Protein AF-A0A0A0BA94-F1 (afdb_monomer)

pLDDT: mean 81.43, std 21.46, range [27.72, 98.19]

Nearest PDB structures (foldseek):
  7n53-assembly1_A  TM=5.610E-01  e=3.395E-04  Salmonella enterica subsp. enterica serovar Typhimurium
  3vvx-assembly1_A  TM=5.794E-01  e=1.746E-03  Salmonella enterica subsp. enterica serovar Typhimurium str. 14028S
  7n4z-assembly2_B  TM=5.888E-01  e=1.746E-03  Salmonella enterica subsp. enterica serovar Typhimurium
  7n54-assembly1_A  TM=5.825E-01  e=9.234E-04  Salmonella enterica subsp. enterica serovar Typhimurium
  3e7q-assembly1_A  TM=5.777E-01  e=9.831E-03  Pseudomonas aeruginosa

InterPro domains:
  IPR001647 DNA-binding HTH domain, TetR-type [PF00440] (57-101)
  IPR001647 DNA-binding HTH domain, TetR-type [PS50977] (49-109)
  IPR009057 Homedomain-like superfamily [SSF46689] (43-116)
  IPR025996 HTH-type transcriptional regulator MT1864/Rv1816-like, C-terminal domain [PF13305] (129-258)
  IPR036271 Tetracyclin repressor-like, C-terminal domain superfamily [SSF48498] (127-261)

Sequence (275 aa):
MARCDGRRTGGDDPARPTPTRQPSGTGGDEEERMTTTDTVVPRRDRLRAATEAEIRATARRLLVAEQGQPPTLRGIAREMGMTAPGLYRYYASLDDLLLALCDDLFGEVHGVVTASLDAHGDDLGARMLAAVRTFRRWALDHPAEFGLMFRSGDGLWADPDDGCEQSRRFAGLFLELFVGLWEARPFPLPDLHGGVAASCGQLAAFARGAGVDLPEPALWVFANSWVRLYGVVCMEALGHLRFMFTDVGPYFEAELEQVARSIGVAYAPPAAAQG

Secondary structure (DSSP, 8-state):
------------------------------------------HHHHHHHHHHHHHHHHHHHHHHHTTTPPPPHHHHHHHTT--HHHHTTT-SSHHHHHHHHHHHHHHHHHHHHHHHHGGGTT-HHHHHHHHHHHHHHHHHH-HHHHHHHHH-TTSSSS-TTSS-HHHHHHHHHHHHHHHHHHHHSPPPPP---THHHHHHHHHHHHHHHTT----HHHHHHHHHHHHHHHHHHHHHHTTTTTTT-S--HHHHHHHHHHHHHHTT----PPPP---

Structure (mmCIF, N/CA/C/O backbone):
data_AF-A0A0A0BA94-F1
#
_entry.id   AF-A0A0A0BA94-F1
#
loop_
_atom_site.group_PDB
_atom_site.id
_atom_site.type_symbol
_atom_site.label_atom_id
_atom_site.label_alt_id
_atom_site.label_comp_id
_atom_site.label_asym_id
_atom_site.label_entity_id
_atom_site.label_seq_id
_atom_site.pdbx_PDB_ins_code
_atom_site.Cartn_x
_atom_site.Cartn_y
_atom_site.Cartn_z
_atom_site.occupancy
_atom_site.B_iso_or_equiv
_atom_site.auth_seq_id
_atom_site.auth_comp_id
_atom_site.auth_asym_id
_atom_site.auth_atom_id
_atom_site.pdbx_PDB_model_num
ATOM 1 N N . MET A 1 1 ? 57.205 8.040 11.007 1.00 35.56 1 MET A N 1
ATOM 2 C CA . MET A 1 1 ? 58.548 8.660 10.977 1.00 35.56 1 MET A CA 1
ATOM 3 C C . MET A 1 1 ? 59.387 8.009 12.074 1.00 35.56 1 MET A C 1
ATOM 5 O O . MET A 1 1 ? 59.046 8.203 13.226 1.00 35.56 1 MET A O 1
ATOM 9 N N . ALA A 1 2 ? 60.381 7.201 11.666 1.00 36.72 2 ALA A N 1
ATOM 10 C CA . ALA A 1 2 ? 61.567 6.668 12.376 1.00 36.72 2 ALA A CA 1
ATOM 11 C C . ALA A 1 2 ? 61.404 6.123 13.823 1.00 36.72 2 ALA A C 1
ATOM 13 O O . ALA A 1 2 ? 60.968 6.835 14.714 1.00 36.72 2 ALA A O 1
ATOM 14 N N . ARG A 1 3 ? 61.845 4.900 14.158 1.00 32.31 3 ARG A N 1
ATOM 15 C CA . ARG A 1 3 ? 63.217 4.379 13.973 1.00 32.31 3 ARG A CA 1
ATOM 16 C C . ARG A 1 3 ? 63.278 2.837 13.840 1.00 32.31 3 ARG A C 1
ATOM 18 O O . ARG A 1 3 ? 62.720 2.130 14.671 1.00 32.31 3 ARG A O 1
ATOM 25 N N . CYS A 1 4 ? 64.019 2.367 12.828 1.00 27.72 4 CYS A N 1
ATOM 26 C CA . CYS A 1 4 ? 64.786 1.099 12.793 1.00 27.72 4 CYS A CA 1
ATOM 27 C C . CYS A 1 4 ? 65.957 1.185 13.807 1.00 27.72 4 CYS A C 1
ATOM 29 O O . CYS A 1 4 ? 66.238 2.281 14.282 1.00 27.72 4 CYS A O 1
ATOM 31 N N . ASP A 1 5 ? 66.739 0.182 14.210 1.00 36.88 5 ASP A N 1
ATOM 32 C CA . ASP A 1 5 ? 67.336 -1.042 13.634 1.00 36.88 5 ASP A CA 1
ATOM 33 C C . ASP A 1 5 ? 68.082 -1.687 14.857 1.00 36.88 5 ASP A C 1
ATOM 35 O O . ASP A 1 5 ? 68.411 -0.958 15.791 1.00 36.88 5 ASP A O 1
ATOM 39 N N . GLY A 1 6 ? 68.427 -2.966 15.019 1.00 33.12 6 GLY A N 1
ATOM 40 C CA . GLY A 1 6 ? 68.434 -4.117 14.135 1.00 33.12 6 GLY A CA 1
ATOM 41 C C . GLY A 1 6 ? 69.221 -5.309 14.726 1.00 33.12 6 GLY A C 1
ATOM 42 O O . GLY A 1 6 ? 69.896 -5.183 15.744 1.00 33.12 6 GLY A O 1
ATOM 43 N N . ARG A 1 7 ? 69.169 -6.414 13.956 1.00 35.69 7 ARG A N 1
ATOM 44 C CA . ARG A 1 7 ? 70.170 -7.498 13.725 1.00 35.69 7 ARG A CA 1
ATOM 45 C C . ARG A 1 7 ? 70.382 -8.559 14.825 1.00 35.69 7 ARG A C 1
ATOM 47 O O . ARG A 1 7 ? 70.786 -8.235 15.927 1.00 35.69 7 ARG A O 1
ATOM 54 N N . ARG A 1 8 ? 69.964 -9.823 14.581 1.00 35.66 8 ARG A N 1
ATOM 55 C CA . ARG A 1 8 ? 70.593 -10.963 13.819 1.00 35.66 8 ARG A CA 1
ATOM 56 C C . ARG A 1 8 ? 71.757 -11.597 14.598 1.00 35.66 8 ARG A C 1
ATOM 58 O O . ARG A 1 8 ? 72.607 -10.856 15.060 1.00 35.66 8 ARG A O 1
ATOM 65 N N . THR A 1 9 ? 71.812 -12.918 14.811 1.00 34.28 9 THR A N 1
ATOM 66 C CA . THR A 1 9 ? 72.204 -14.011 13.868 1.00 34.28 9 THR A CA 1
ATOM 67 C C . THR A 1 9 ? 71.635 -15.377 14.333 1.00 34.28 9 THR A C 1
ATOM 69 O O . THR A 1 9 ? 71.535 -15.567 15.537 1.00 34.28 9 THR A O 1
ATOM 72 N N . GLY A 1 10 ? 71.116 -16.284 13.481 1.00 31.17 10 GLY A N 1
ATOM 73 C CA . GLY A 1 10 ? 71.835 -17.324 12.689 1.00 31.17 10 GLY A CA 1
ATOM 74 C C . GLY A 1 10 ? 72.072 -18.604 13.531 1.00 31.17 10 GLY A C 1
ATOM 75 O O . GLY A 1 10 ? 72.511 -18.454 14.659 1.00 31.17 10 GLY A O 1
ATOM 76 N N . GLY A 1 11 ? 71.824 -19.863 13.150 1.00 29.19 11 GLY A N 1
ATOM 77 C CA . GLY A 1 11 ? 71.379 -20.566 11.940 1.00 29.19 11 GLY A CA 1
ATOM 78 C C . GLY A 1 11 ? 71.360 -22.096 12.225 1.00 29.19 11 GLY A C 1
ATOM 79 O O . GLY A 1 11 ? 71.713 -22.501 13.331 1.00 29.19 11 GLY A O 1
ATOM 80 N N . ASP A 1 12 ? 70.993 -22.881 11.203 1.00 32.72 12 ASP A N 1
ATOM 81 C CA . ASP A 1 12 ? 71.165 -24.341 10.982 1.00 32.72 12 ASP A CA 1
ATOM 82 C C . ASP A 1 12 ? 70.041 -25.367 11.326 1.00 32.72 12 ASP A C 1
ATOM 84 O O . ASP A 1 12 ? 69.585 -25.523 12.455 1.00 32.72 12 ASP A O 1
ATOM 88 N N . ASP A 1 13 ? 69.651 -26.083 10.258 1.00 34.97 13 ASP A N 1
ATOM 89 C CA . ASP A 1 13 ? 68.712 -27.213 10.015 1.00 34.97 13 ASP A CA 1
ATOM 90 C C . ASP A 1 13 ? 69.565 -28.509 9.772 1.00 34.97 13 ASP A C 1
ATOM 92 O O . ASP A 1 13 ? 70.792 -28.357 9.754 1.00 34.97 13 ASP A O 1
ATOM 96 N N . PRO A 1 14 ? 69.108 -29.747 9.417 1.00 50.03 14 PRO A N 1
ATOM 97 C CA . PRO A 1 14 ? 67.861 -30.541 9.582 1.00 50.03 14 PRO A CA 1
ATOM 98 C C . PRO A 1 14 ? 68.097 -31.992 10.146 1.00 50.03 14 PRO A C 1
ATOM 100 O O . PRO A 1 14 ? 69.238 -32.427 10.274 1.00 50.03 14 PRO A O 1
ATOM 103 N N . ALA A 1 15 ? 67.023 -32.788 10.391 1.00 33.81 15 ALA A N 1
ATOM 104 C CA . ALA A 1 15 ? 66.824 -34.222 9.986 1.00 33.81 15 ALA A CA 1
ATOM 105 C C . ALA A 1 15 ? 65.964 -35.139 10.930 1.00 33.81 15 ALA A C 1
ATOM 107 O O . ALA A 1 15 ? 66.140 -35.172 12.141 1.00 33.81 15 ALA A O 1
ATOM 108 N N . ARG A 1 16 ? 65.060 -35.913 10.281 1.00 31.09 16 ARG A N 1
ATOM 109 C CA . ARG A 1 16 ? 64.074 -37.006 10.629 1.00 31.09 16 ARG A CA 1
ATOM 110 C C . ARG A 1 16 ? 64.559 -38.216 11.500 1.00 31.09 16 ARG A C 1
ATOM 112 O O . ARG A 1 16 ? 65.760 -38.256 11.731 1.00 31.09 16 ARG A O 1
ATOM 119 N N . PRO A 1 17 ? 63.769 -39.311 11.804 1.00 41.06 17 PRO A N 1
ATOM 120 C CA . PRO A 1 17 ? 62.311 -39.651 11.694 1.00 41.06 17 PRO A CA 1
ATOM 121 C C . PRO A 1 17 ? 61.648 -40.368 12.940 1.00 41.06 17 PRO A C 1
ATOM 123 O O . PRO A 1 17 ? 62.278 -40.596 13.964 1.00 41.06 17 PRO A O 1
ATOM 126 N N . THR A 1 18 ? 60.358 -40.737 12.788 1.00 36.41 18 THR A N 1
ATOM 127 C CA . THR A 1 18 ? 59.311 -41.416 13.626 1.00 36.41 18 THR A CA 1
ATOM 128 C C . THR A 1 18 ? 59.644 -42.797 14.269 1.00 36.41 18 THR A C 1
ATOM 130 O O . THR A 1 18 ? 60.554 -43.462 13.777 1.00 36.41 18 THR A O 1
ATOM 133 N N . PRO A 1 19 ? 58.881 -43.310 15.286 1.00 38.97 19 PRO A N 1
ATOM 134 C CA . PRO A 1 19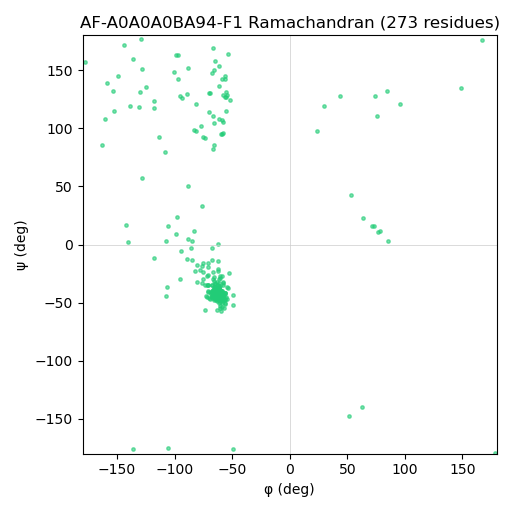 ? 57.679 -44.132 14.992 1.00 38.97 19 PRO A CA 1
ATOM 135 C C . PRO A 1 19 ? 56.483 -44.095 15.995 1.00 38.97 19 PRO A C 1
ATOM 137 O O . PRO A 1 19 ? 56.626 -44.037 17.210 1.00 38.97 19 PRO A O 1
ATOM 140 N N . THR A 1 20 ? 55.288 -44.200 15.402 1.00 36.03 20 THR A N 1
ATOM 141 C CA . THR A 1 20 ? 54.069 -44.966 15.757 1.00 36.03 20 THR A CA 1
ATOM 142 C C . THR A 1 20 ? 53.711 -45.287 17.222 1.00 36.03 20 THR A C 1
ATOM 144 O O . THR A 1 20 ? 54.316 -46.156 17.847 1.00 36.03 20 THR A O 1
ATOM 147 N N . ARG A 1 21 ? 52.544 -44.792 17.671 1.00 32.00 21 ARG A N 1
ATOM 148 C CA . ARG A 1 21 ? 51.619 -45.557 18.533 1.00 32.00 21 ARG A CA 1
ATOM 149 C C . ARG A 1 21 ? 50.168 -45.084 18.353 1.00 32.00 21 ARG A C 1
ATOM 151 O O . ARG A 1 21 ? 49.840 -43.949 18.673 1.00 32.00 21 ARG A O 1
ATOM 158 N N . GLN A 1 22 ? 49.315 -45.965 17.829 1.00 41.81 22 GLN A N 1
ATOM 159 C CA . GLN A 1 22 ? 47.854 -45.840 17.905 1.00 41.81 22 GLN A CA 1
ATOM 160 C C . GLN A 1 22 ? 47.389 -45.953 19.364 1.00 41.81 22 GLN A C 1
ATOM 162 O O . GLN A 1 22 ? 47.959 -46.748 20.117 1.00 41.81 22 GLN A O 1
ATOM 167 N N . PRO A 1 23 ? 46.273 -45.298 19.714 1.00 40.03 23 PRO A N 1
ATOM 168 C CA . PRO A 1 23 ? 45.312 -45.896 20.619 1.00 40.03 23 PRO A CA 1
ATOM 169 C C . PRO A 1 23 ? 43.963 -46.069 19.917 1.00 40.03 23 PRO A C 1
ATOM 171 O O . PRO A 1 23 ? 43.302 -45.121 19.504 1.00 40.03 23 PRO A O 1
ATOM 174 N N . SER A 1 24 ? 43.572 -47.331 19.809 1.00 36.66 24 SER A N 1
ATOM 175 C CA . SER A 1 24 ? 42.193 -47.792 19.743 1.00 36.66 24 SER A CA 1
ATOM 176 C C . SER A 1 24 ? 41.402 -47.279 20.952 1.00 36.66 24 SER A C 1
ATOM 178 O O . SER A 1 24 ? 41.812 -47.509 22.090 1.00 36.66 24 SER A O 1
ATOM 180 N N . GLY A 1 25 ? 40.267 -46.632 20.700 1.00 35.09 25 GLY A N 1
ATOM 181 C CA . GLY A 1 25 ? 39.333 -46.168 21.722 1.00 35.09 25 GLY A CA 1
ATOM 182 C C . GLY A 1 25 ? 37.976 -45.864 21.100 1.00 35.09 25 GLY A C 1
ATOM 183 O O . GLY A 1 25 ? 37.736 -44.753 20.656 1.00 35.09 25 GLY A O 1
ATOM 184 N N . THR A 1 26 ? 37.164 -46.913 20.996 1.00 36.66 26 THR A N 1
ATOM 185 C CA . THR A 1 26 ? 35.697 -46.954 21.087 1.00 36.66 26 THR A CA 1
ATOM 186 C C . THR A 1 26 ? 34.948 -45.650 20.776 1.00 36.66 26 THR A C 1
ATOM 188 O O . THR A 1 26 ? 34.766 -44.806 21.649 1.00 36.66 26 THR A O 1
ATOM 191 N N . GLY A 1 27 ? 34.450 -45.534 19.541 1.00 31.19 27 GLY A N 1
ATOM 192 C CA . GLY A 1 27 ? 33.358 -44.621 19.214 1.00 31.19 27 GLY A CA 1
ATOM 193 C C . GLY A 1 27 ? 32.093 -45.095 19.923 1.00 31.19 27 GLY A C 1
ATOM 194 O O . GLY A 1 27 ? 31.594 -46.179 19.631 1.00 31.19 27 GLY A O 1
ATOM 195 N N . GLY A 1 28 ? 31.659 -44.320 20.911 1.00 34.91 28 GLY A N 1
ATOM 196 C CA . GLY A 1 28 ? 30.312 -44.369 21.453 1.00 34.91 28 GLY A CA 1
ATOM 197 C C . GLY A 1 28 ? 29.480 -43.330 20.719 1.00 34.91 28 GLY A C 1
ATOM 198 O O . GLY A 1 28 ? 29.880 -42.172 20.624 1.00 34.91 28 GLY A O 1
ATOM 199 N N . ASP A 1 29 ? 28.370 -43.792 20.165 1.00 38.44 29 ASP A N 1
ATOM 200 C CA . ASP A 1 29 ? 27.353 -43.005 19.493 1.00 38.44 29 ASP A CA 1
ATOM 201 C C . ASP A 1 29 ? 26.771 -41.944 20.442 1.00 38.44 29 ASP A C 1
ATOM 203 O O . ASP A 1 29 ? 26.000 -42.260 21.347 1.00 38.44 29 ASP A O 1
ATOM 207 N N . GLU A 1 30 ? 27.116 -40.675 20.228 1.00 35.19 30 GLU A N 1
ATOM 208 C CA . GLU A 1 30 ? 26.323 -39.539 20.708 1.00 35.19 30 GLU A CA 1
ATOM 209 C C . GLU A 1 30 ? 25.664 -38.888 19.495 1.00 35.19 30 GLU A C 1
ATOM 211 O O . GLU A 1 30 ? 26.114 -37.904 18.912 1.00 35.19 30 GLU A O 1
ATOM 216 N N . GLU A 1 31 ? 24.586 -39.548 19.086 1.00 35.91 31 GLU A N 1
ATOM 217 C CA . GLU A 1 31 ? 23.568 -39.066 18.171 1.00 35.91 31 GLU A CA 1
ATOM 218 C C . GLU A 1 31 ? 22.933 -37.807 18.788 1.00 35.91 31 GLU A C 1
ATOM 220 O O . GLU A 1 31 ? 22.052 -37.866 19.651 1.00 35.91 31 GLU A O 1
ATOM 225 N N . GLU A 1 32 ? 23.447 -36.644 18.387 1.00 36.59 32 GLU A N 1
ATOM 226 C CA . GLU A 1 32 ? 22.963 -35.322 18.771 1.00 36.59 32 GLU A CA 1
ATOM 227 C C . GLU A 1 32 ? 21.558 -35.113 18.185 1.00 36.59 32 GLU A C 1
ATOM 229 O O . GLU A 1 32 ? 21.340 -34.607 17.083 1.00 36.59 32 GLU A O 1
ATOM 234 N N . ARG A 1 33 ? 20.572 -35.591 18.943 1.00 35.97 33 ARG A N 1
ATOM 235 C CA . ARG A 1 33 ? 19.141 -35.452 18.699 1.00 35.97 33 ARG A CA 1
ATOM 236 C C . ARG A 1 33 ? 18.742 -33.980 18.839 1.00 35.97 33 ARG A C 1
ATOM 238 O O . ARG A 1 33 ? 18.229 -33.552 19.874 1.00 35.97 33 ARG A O 1
ATOM 245 N N . MET A 1 34 ? 18.952 -33.216 17.768 1.00 35.84 34 MET A N 1
ATOM 246 C CA . MET A 1 34 ? 18.375 -31.890 17.553 1.00 35.84 34 MET A CA 1
ATOM 247 C C . MET A 1 34 ? 16.849 -32.019 17.587 1.00 35.84 34 MET A C 1
ATOM 249 O O . MET A 1 34 ? 16.196 -32.399 16.616 1.00 35.84 34 MET A O 1
ATOM 253 N N . THR A 1 35 ? 16.277 -31.776 18.760 1.00 36.06 35 THR A N 1
ATOM 254 C CA . THR A 1 35 ? 14.839 -31.859 18.978 1.00 36.06 35 THR A CA 1
ATOM 255 C C . THR A 1 35 ? 14.241 -30.531 18.533 1.00 36.06 35 THR A C 1
ATOM 257 O O . THR A 1 35 ? 14.283 -29.548 19.271 1.00 36.06 35 THR A O 1
ATOM 260 N N . THR A 1 36 ? 13.709 -30.490 17.310 1.00 41.94 36 THR A N 1
ATOM 261 C CA . THR A 1 36 ? 12.844 -29.408 16.827 1.00 41.94 36 THR A CA 1
ATOM 262 C C . THR A 1 36 ? 11.646 -29.306 17.767 1.00 41.94 36 THR A C 1
ATOM 264 O O . THR A 1 36 ? 10.694 -30.078 17.675 1.00 41.94 36 THR A O 1
ATOM 267 N N . THR A 1 37 ? 11.723 -28.398 18.738 1.00 45.12 37 THR A N 1
ATOM 268 C CA . THR A 1 37 ? 10.595 -28.099 19.617 1.00 45.12 37 THR A CA 1
ATOM 269 C C . THR A 1 37 ? 9.690 -27.142 18.862 1.00 45.12 37 THR A C 1
ATOM 271 O O . THR A 1 37 ? 9.956 -25.946 18.800 1.00 45.12 37 THR A O 1
ATOM 274 N N . ASP A 1 38 ? 8.646 -27.698 18.256 1.00 51.41 38 ASP A N 1
ATOM 275 C CA . ASP A 1 38 ? 7.499 -26.959 17.740 1.00 51.41 38 ASP A CA 1
ATOM 276 C C . ASP A 1 38 ? 6.878 -26.175 18.912 1.00 51.41 38 ASP A C 1
ATOM 278 O O . ASP A 1 38 ? 6.332 -26.749 19.861 1.00 51.41 38 ASP A O 1
ATOM 282 N N . THR A 1 39 ? 7.088 -24.859 18.949 1.00 55.59 39 THR A N 1
ATOM 283 C CA . THR A 1 39 ? 6.706 -24.011 20.081 1.00 55.59 39 THR A CA 1
ATOM 284 C C . THR A 1 39 ? 5.198 -23.777 20.075 1.00 55.59 39 THR A C 1
ATOM 286 O O . THR A 1 39 ? 4.675 -22.837 19.481 1.00 55.59 39 THR A O 1
ATOM 289 N N . VAL A 1 40 ? 4.467 -24.636 20.788 1.00 74.06 40 VAL A N 1
ATOM 290 C CA . VAL A 1 40 ? 3.022 -24.481 20.999 1.00 74.06 40 VAL A CA 1
ATOM 291 C C . VAL A 1 40 ? 2.742 -23.171 21.743 1.00 74.06 40 VAL A C 1
ATOM 293 O O . VAL A 1 40 ? 2.975 -23.064 22.948 1.00 74.06 40 VAL A O 1
ATOM 296 N N . VAL A 1 41 ? 2.180 -22.182 21.040 1.00 75.44 41 VAL A N 1
ATOM 297 C CA . VAL A 1 41 ? 1.776 -20.896 21.631 1.00 75.44 41 VAL A CA 1
ATOM 298 C C . VAL A 1 41 ? 0.795 -21.140 22.792 1.00 75.44 41 VAL A C 1
ATOM 300 O O . VAL A 1 41 ? -0.232 -21.819 22.601 1.00 75.44 41 VAL A O 1
ATOM 303 N N . PRO A 1 42 ? 1.046 -20.595 23.997 1.00 89.12 42 PRO A N 1
ATOM 304 C CA . PRO A 1 42 ? 0.174 -20.785 25.150 1.00 89.12 42 PRO A CA 1
ATOM 305 C C . PRO A 1 42 ? -1.273 -20.347 24.876 1.00 89.12 42 PRO A C 1
ATOM 307 O O . PRO A 1 42 ? -1.5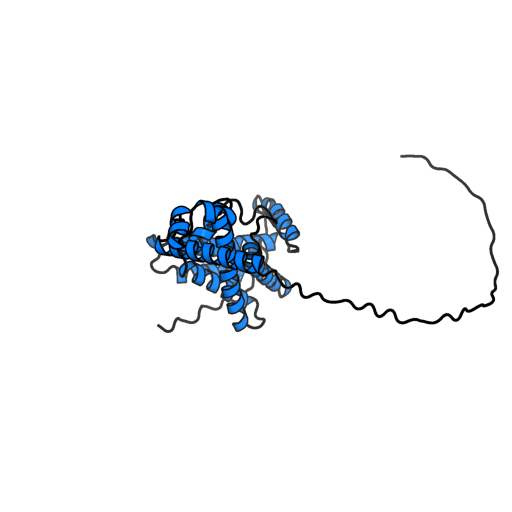36 -19.367 24.179 1.00 89.12 42 PRO A O 1
ATOM 310 N N . ARG A 1 43 ? -2.253 -21.052 25.461 1.00 87.38 43 ARG A N 1
ATOM 311 C CA . ARG A 1 43 ? -3.694 -20.749 25.299 1.00 87.38 43 ARG A CA 1
ATOM 312 C C . ARG A 1 43 ? -4.037 -19.294 25.644 1.00 87.38 43 ARG A C 1
ATOM 314 O O . ARG A 1 43 ? -4.890 -18.698 24.995 1.00 87.38 43 ARG A O 1
ATOM 321 N N . ARG A 1 44 ? -3.390 -18.740 26.674 1.00 87.38 44 ARG A N 1
ATOM 322 C CA . ARG A 1 44 ? -3.587 -17.354 27.117 1.00 87.38 44 ARG A CA 1
ATOM 323 C C . ARG A 1 44 ? -3.186 -16.357 26.032 1.00 87.38 44 ARG A C 1
ATOM 325 O O . ARG A 1 44 ? -3.925 -15.412 25.782 1.00 87.38 44 ARG A O 1
ATOM 332 N N . ASP A 1 45 ? -2.053 -16.594 25.386 1.00 88.38 45 ASP A N 1
ATOM 333 C CA . ASP A 1 45 ? -1.511 -15.681 24.384 1.00 88.38 45 ASP A CA 1
ATOM 334 C C . ASP A 1 45 ? -2.341 -15.762 23.092 1.00 88.38 45 ASP A C 1
ATOM 336 O O . ASP A 1 45 ? -2.657 -14.735 22.500 1.00 88.38 45 ASP A O 1
ATOM 340 N N . ARG A 1 46 ? -2.856 -16.954 22.746 1.00 89.00 46 ARG A N 1
ATOM 341 C CA . ARG A 1 46 ? -3.867 -17.121 21.683 1.00 89.00 46 ARG A CA 1
ATOM 342 C C . ARG A 1 46 ? -5.162 -16.351 21.952 1.00 89.00 46 ARG A C 1
ATOM 344 O O . ARG A 1 46 ? -5.683 -15.708 21.049 1.00 89.00 46 ARG A O 1
ATOM 351 N N . LEU A 1 47 ? -5.688 -16.409 23.179 1.00 92.50 47 LEU A N 1
ATOM 352 C CA . LEU A 1 47 ? -6.899 -15.664 23.551 1.00 92.50 47 LEU A CA 1
ATOM 353 C C . LEU A 1 47 ? -6.667 -14.149 23.490 1.00 92.50 47 LEU A C 1
ATOM 355 O O . LEU A 1 47 ? -7.536 -13.409 23.028 1.00 92.50 47 LEU A O 1
ATOM 359 N N . ARG A 1 48 ? -5.489 -13.697 23.934 1.00 93.19 48 ARG A N 1
ATOM 360 C CA . ARG A 1 48 ? -5.081 -12.296 23.835 1.00 93.19 48 ARG A CA 1
ATOM 361 C C . ARG A 1 48 ? -5.027 -11.837 22.376 1.00 93.19 48 ARG A C 1
ATOM 363 O O . ARG A 1 48 ? -5.713 -10.878 22.047 1.00 93.19 48 ARG A O 1
ATOM 370 N N . ALA A 1 49 ? -4.310 -12.558 21.513 1.00 92.25 49 ALA A N 1
ATOM 371 C CA . ALA A 1 49 ? -4.202 -12.240 20.089 1.00 92.25 49 ALA A CA 1
ATOM 372 C C . ALA A 1 49 ? -5.571 -12.230 19.384 1.00 92.25 49 ALA A C 1
ATOM 374 O O . ALA A 1 49 ? -5.853 -11.335 18.594 1.00 92.25 49 ALA A O 1
ATOM 375 N N . ALA A 1 50 ? -6.457 -13.178 19.718 1.00 94.50 50 ALA A N 1
ATOM 376 C CA . ALA A 1 50 ? -7.824 -13.198 19.197 1.00 94.50 50 ALA A CA 1
ATOM 377 C C . ALA A 1 50 ? -8.622 -11.947 19.605 1.00 94.50 50 ALA A C 1
ATOM 379 O O . ALA A 1 50 ? -9.357 -11.395 18.792 1.00 94.50 50 ALA A O 1
ATOM 380 N N . THR A 1 51 ? -8.444 -11.475 20.843 1.00 95.81 51 THR A N 1
ATOM 381 C CA . THR A 1 51 ? -9.119 -10.259 21.322 1.00 95.81 51 THR A CA 1
ATOM 382 C C . THR A 1 51 ? -8.539 -9.012 20.653 1.00 95.81 51 THR A C 1
ATOM 384 O O . THR A 1 51 ? -9.288 -8.135 20.246 1.00 95.81 51 THR A O 1
ATOM 387 N N . GLU A 1 52 ? -7.216 -8.930 20.486 1.00 96.12 52 GLU A N 1
ATOM 388 C CA . GLU A 1 52 ? -6.557 -7.833 19.760 1.00 96.12 52 GLU A CA 1
ATOM 389 C C . GLU A 1 52 ? -7.033 -7.753 18.302 1.00 96.12 52 GLU A C 1
ATOM 391 O O . GLU A 1 52 ? -7.350 -6.664 17.823 1.00 96.12 52 GLU A O 1
ATOM 396 N N . ALA A 1 53 ? -7.173 -8.898 17.626 1.00 95.94 53 ALA A N 1
ATOM 397 C CA . ALA A 1 53 ? -7.740 -8.969 16.281 1.00 95.94 53 ALA A CA 1
ATOM 398 C C . ALA A 1 53 ? -9.208 -8.504 16.242 1.00 95.94 53 ALA A C 1
ATOM 400 O O . ALA A 1 53 ? -9.592 -7.751 15.350 1.00 95.94 53 ALA A O 1
ATOM 401 N N . GLU A 1 54 ? -10.029 -8.886 17.225 1.00 97.56 54 GLU A N 1
ATOM 402 C CA . GLU A 1 54 ? -11.426 -8.436 17.324 1.00 97.56 54 GLU A CA 1
ATOM 403 C C . GLU A 1 54 ? -11.538 -6.918 17.566 1.00 97.56 54 GLU A C 1
ATOM 405 O O . GLU A 1 54 ? -12.401 -6.253 16.980 1.00 97.56 54 GLU A O 1
ATOM 410 N N . ILE A 1 55 ? -10.631 -6.348 18.372 1.00 97.56 55 ILE A N 1
ATOM 411 C CA . ILE A 1 55 ? -10.527 -4.897 18.591 1.00 97.56 55 ILE A CA 1
ATOM 412 C C . ILE A 1 55 ? -10.215 -4.187 17.269 1.00 97.56 55 ILE A C 1
ATOM 414 O O . ILE A 1 55 ? -10.919 -3.239 16.910 1.00 97.56 55 ILE A O 1
ATOM 418 N N . ARG A 1 56 ? -9.201 -4.645 16.521 1.00 97.19 56 ARG A N 1
ATOM 419 C CA . ARG A 1 56 ? -8.818 -4.042 15.231 1.00 97.19 56 ARG A CA 1
ATOM 420 C C . ARG A 1 56 ? -9.903 -4.200 14.170 1.00 97.19 56 ARG A C 1
ATOM 422 O O . ARG A 1 56 ? -10.238 -3.224 13.502 1.00 97.19 56 ARG A O 1
ATOM 429 N N . ALA A 1 57 ? -10.537 -5.368 14.082 1.00 97.88 57 ALA A N 1
ATOM 430 C CA . ALA A 1 57 ? -11.674 -5.594 13.191 1.00 97.88 57 ALA A CA 1
ATOM 431 C C . ALA A 1 57 ? -12.844 -4.649 13.513 1.00 97.88 57 ALA A C 1
ATOM 433 O O . ALA A 1 57 ? -13.460 -4.078 12.613 1.00 97.88 57 ALA A O 1
ATOM 434 N N . THR A 1 58 ? -13.130 -4.426 14.798 1.00 98.19 58 THR A N 1
ATOM 435 C CA . THR A 1 58 ? -14.159 -3.471 15.227 1.00 98.19 58 THR A CA 1
ATOM 436 C C . THR A 1 58 ? -13.778 -2.030 14.892 1.00 98.19 58 THR A C 1
ATOM 438 O O . THR A 1 58 ? -14.613 -1.285 14.378 1.00 98.19 58 THR A O 1
ATOM 441 N N . ALA A 1 59 ? -12.522 -1.640 15.119 1.00 97.25 59 ALA A N 1
ATOM 442 C CA . ALA A 1 59 ? -12.014 -0.328 14.734 1.00 97.25 59 ALA A CA 1
ATOM 443 C C . ALA A 1 59 ? -12.144 -0.090 13.218 1.00 97.25 59 ALA A C 1
ATOM 445 O O . ALA A 1 59 ? -12.649 0.960 12.821 1.00 97.25 59 ALA A O 1
ATOM 446 N N . ARG A 1 60 ? -11.794 -1.079 12.382 1.00 97.81 60 ARG A N 1
ATOM 447 C CA . ARG A 1 60 ? -11.976 -1.017 10.922 1.00 97.81 60 ARG A CA 1
ATOM 448 C C . ARG A 1 60 ? -13.444 -0.868 10.528 1.00 97.81 60 ARG A C 1
ATOM 450 O O . ARG A 1 60 ? -13.763 0.005 9.730 1.00 97.81 60 ARG A O 1
ATOM 457 N N . ARG A 1 61 ? -14.356 -1.663 11.107 1.00 98.00 61 ARG A N 1
ATOM 458 C CA . ARG A 1 61 ? -15.801 -1.539 10.818 1.00 98.00 61 ARG A CA 1
ATOM 459 C C . ARG A 1 61 ? -16.319 -0.132 11.106 1.00 98.00 61 ARG A C 1
ATOM 461 O O . ARG A 1 61 ? -17.061 0.414 10.298 1.00 98.00 61 ARG A O 1
ATOM 468 N N . LEU A 1 62 ? -15.927 0.449 12.241 1.00 97.62 62 LEU A N 1
ATOM 469 C CA . LEU A 1 62 ? -16.320 1.809 12.613 1.00 97.62 62 LEU A CA 1
ATOM 470 C C . LEU A 1 62 ? -15.702 2.861 11.682 1.00 97.62 62 LEU A C 1
ATOM 472 O O . LEU A 1 62 ? -16.406 3.778 11.275 1.00 97.62 62 LEU A O 1
ATOM 476 N N . LEU A 1 63 ? -14.430 2.702 11.302 1.00 96.31 63 LEU A N 1
ATOM 477 C CA . LEU A 1 63 ? -13.760 3.566 10.325 1.00 96.31 63 LEU A CA 1
ATOM 478 C C . LEU A 1 63 ? -14.521 3.597 8.989 1.00 96.31 63 LEU A C 1
ATOM 480 O O . LEU A 1 63 ? -14.775 4.671 8.450 1.00 96.31 63 LEU A O 1
ATOM 484 N N . VAL A 1 64 ? -14.911 2.428 8.471 1.00 97.06 64 VAL A N 1
ATOM 485 C CA . VAL A 1 64 ? -15.665 2.307 7.213 1.00 97.06 64 VAL A CA 1
ATOM 486 C C . VAL A 1 64 ? -17.074 2.888 7.354 1.00 97.06 64 VAL A C 1
ATOM 488 O O . VAL A 1 64 ? -17.510 3.655 6.496 1.00 97.06 64 VAL A O 1
ATOM 491 N N . ALA A 1 65 ? -17.777 2.571 8.447 1.00 96.62 65 ALA A N 1
ATOM 492 C CA . ALA A 1 65 ? -19.131 3.067 8.703 1.00 96.62 65 ALA A CA 1
ATOM 493 C C . ALA A 1 65 ? -19.193 4.603 8.782 1.00 96.62 65 ALA A C 1
ATOM 495 O O . ALA A 1 65 ? -20.150 5.206 8.300 1.00 96.62 65 ALA A O 1
ATOM 496 N N . GLU A 1 66 ? -18.152 5.230 9.333 1.00 94.56 66 GLU A N 1
ATOM 497 C CA . GLU A 1 66 ? -18.032 6.683 9.490 1.00 94.56 66 GLU A CA 1
ATOM 498 C C . GLU A 1 66 ? -17.196 7.336 8.370 1.00 94.56 66 GLU A C 1
ATOM 500 O O . GLU A 1 66 ? -16.628 8.414 8.553 1.00 94.56 66 GLU A O 1
ATOM 505 N N . GLN A 1 67 ? -17.104 6.696 7.196 1.00 90.88 67 GLN A N 1
ATOM 506 C CA . GLN A 1 67 ? -16.484 7.252 5.981 1.00 90.88 67 GLN A CA 1
ATOM 507 C C . GLN A 1 67 ? -15.045 7.767 6.198 1.00 90.88 67 GLN A C 1
ATOM 509 O O . GLN A 1 67 ? -14.671 8.846 5.735 1.00 90.88 67 GLN A O 1
ATOM 514 N N . GLY A 1 68 ? -14.231 7.008 6.933 1.00 89.25 68 GLY A N 1
ATOM 515 C CA . GLY A 1 68 ? -12.827 7.330 7.200 1.00 89.25 68 GLY A CA 1
ATOM 516 C C . GLY A 1 68 ? -12.596 8.257 8.398 1.00 89.25 68 GLY A C 1
ATOM 517 O O . GLY A 1 68 ? -11.449 8.616 8.684 1.00 89.25 68 GLY A O 1
ATOM 518 N N . GLN A 1 69 ? -13.643 8.646 9.136 1.00 90.44 69 GLN A N 1
ATOM 519 C CA . GLN A 1 69 ? -13.448 9.304 10.429 1.00 90.44 69 GLN A CA 1
ATOM 520 C C . GLN A 1 69 ? -12.875 8.302 11.446 1.00 90.44 69 GLN A C 1
ATOM 522 O O . GLN A 1 69 ? -13.418 7.204 11.587 1.00 90.44 69 GLN A O 1
ATOM 527 N N . PRO A 1 70 ? -11.791 8.643 12.174 1.00 86.94 70 PRO A N 1
ATOM 528 C CA . PRO A 1 70 ? -11.177 7.711 13.104 1.00 86.94 70 PRO A CA 1
ATOM 529 C C . PRO A 1 70 ? -12.158 7.312 14.201 1.00 86.94 70 PRO A C 1
ATOM 531 O O . PRO A 1 70 ? -12.825 8.180 14.778 1.00 86.94 70 PRO A O 1
ATOM 534 N N . PRO A 1 71 ? -12.218 6.020 14.550 1.00 92.69 71 PRO A N 1
ATOM 535 C CA . PRO A 1 71 ? -13.022 5.581 15.671 1.00 92.69 71 PRO A CA 1
ATOM 536 C C . PRO A 1 71 ? -12.485 6.163 16.982 1.00 92.69 71 PRO A C 1
ATOM 538 O O . PRO A 1 71 ? -11.312 6.502 17.117 1.00 92.69 71 PRO A O 1
ATOM 541 N N . THR A 1 72 ? -13.342 6.223 17.999 1.00 93.25 72 THR A N 1
ATOM 542 C CA . THR A 1 72 ? -12.913 6.549 19.366 1.00 93.25 72 THR A CA 1
ATOM 543 C C . THR A 1 72 ? -12.789 5.274 20.194 1.00 93.25 72 THR A C 1
ATOM 545 O O . THR A 1 72 ? -13.593 4.354 20.034 1.00 93.25 72 THR A O 1
ATOM 548 N N . LEU A 1 73 ? -11.863 5.237 21.161 1.00 92.88 73 LEU A N 1
ATOM 549 C CA . LEU A 1 73 ? -11.750 4.107 22.101 1.00 92.88 73 LEU A CA 1
ATOM 550 C C . LEU A 1 73 ? -13.075 3.810 22.816 1.00 92.88 73 LEU A C 1
ATOM 552 O O . LEU A 1 73 ? -13.424 2.656 23.042 1.00 92.88 73 LEU A O 1
ATOM 556 N N . ARG A 1 74 ? -13.854 4.848 23.147 1.00 92.00 74 ARG 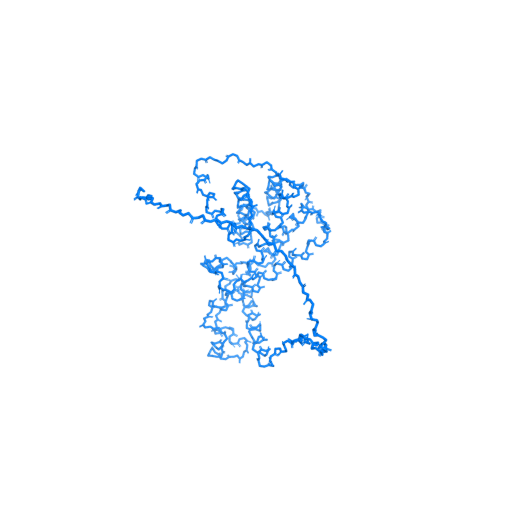A N 1
ATOM 557 C CA . ARG A 1 74 ? -15.186 4.677 23.747 1.00 92.00 74 ARG A CA 1
ATOM 558 C C . ARG A 1 74 ? -16.178 4.041 22.773 1.00 92.00 74 ARG A C 1
ATOM 560 O O . ARG A 1 74 ? -16.957 3.192 23.194 1.00 92.00 74 ARG A O 1
ATOM 567 N N . GLY A 1 75 ? -16.146 4.441 21.501 1.00 94.88 75 GLY A N 1
ATOM 568 C CA . GLY A 1 75 ? -16.967 3.850 20.444 1.00 94.88 75 GLY A CA 1
ATOM 569 C C . GLY A 1 75 ? -16.664 2.366 20.252 1.00 94.88 75 GLY A C 1
ATOM 570 O O . GLY A 1 75 ? -17.589 1.558 20.262 1.00 94.88 75 GLY A O 1
ATOM 571 N N . ILE A 1 76 ? -15.378 2.012 20.196 1.00 96.50 76 ILE A N 1
ATOM 572 C CA . ILE A 1 76 ? -14.910 0.624 20.077 1.00 96.50 76 ILE A CA 1
ATOM 573 C C . ILE A 1 76 ? -15.321 -0.191 21.307 1.00 96.50 76 ILE A C 1
ATOM 575 O O . ILE A 1 76 ? -15.920 -1.252 21.170 1.00 96.50 76 ILE A O 1
ATOM 579 N N . ALA A 1 77 ? -15.077 0.324 22.518 1.00 94.88 77 ALA A N 1
ATOM 580 C CA . ALA A 1 77 ? -15.431 -0.373 23.753 1.00 94.88 77 ALA A CA 1
ATOM 581 C C . ALA A 1 77 ? -16.934 -0.674 23.825 1.00 94.88 77 ALA A C 1
ATOM 583 O O . ALA A 1 77 ? -17.323 -1.787 24.167 1.00 94.88 77 ALA A O 1
ATOM 584 N N . ARG A 1 78 ? -17.775 0.302 23.456 1.00 95.56 78 ARG A N 1
ATOM 585 C CA . ARG A 1 78 ? -19.232 0.138 23.415 1.00 95.56 78 ARG A CA 1
ATOM 586 C C . ARG A 1 78 ? -19.651 -0.958 22.436 1.00 95.56 78 ARG A C 1
ATOM 588 O O . ARG A 1 78 ? -20.464 -1.795 22.808 1.00 95.56 78 ARG A O 1
ATOM 595 N N . GLU A 1 79 ? -19.104 -0.945 21.224 1.00 96.12 79 GLU A N 1
ATOM 596 C CA . GLU A 1 79 ? -19.408 -1.933 20.180 1.00 96.12 79 GLU A CA 1
ATOM 597 C C . GLU A 1 79 ? -18.989 -3.354 20.595 1.00 96.12 79 GLU A C 1
ATOM 599 O O . GLU A 1 79 ? -19.693 -4.316 20.309 1.00 96.12 79 GLU A O 1
ATOM 604 N N . MET A 1 80 ? -17.888 -3.485 21.341 1.00 95.44 80 MET A N 1
ATOM 605 C CA . MET A 1 80 ? -17.394 -4.771 21.847 1.00 95.44 80 MET A CA 1
ATOM 606 C C . MET A 1 80 ? -18.020 -5.219 23.178 1.00 95.44 80 MET A C 1
ATOM 608 O O . MET A 1 80 ? -17.663 -6.271 23.704 1.00 95.44 80 MET A O 1
ATOM 612 N N . GLY A 1 81 ? -18.887 -4.411 23.799 1.00 94.56 81 GLY A N 1
ATOM 613 C CA . GLY A 1 81 ? -19.374 -4.684 25.159 1.00 94.56 81 GLY A CA 1
ATOM 614 C C . GLY A 1 81 ? -18.270 -4.658 26.230 1.00 94.56 81 GLY A C 1
ATOM 615 O O . GLY A 1 81 ? -18.409 -5.257 27.297 1.00 94.56 81 GLY A O 1
ATOM 616 N N . MET A 1 82 ? -17.163 -3.966 25.958 1.00 93.88 82 MET A N 1
ATOM 617 C CA . MET A 1 82 ? -16.032 -3.781 26.864 1.00 93.88 82 MET A CA 1
ATOM 618 C C . MET A 1 82 ? -16.128 -2.446 27.611 1.00 93.88 82 MET A C 1
ATOM 620 O O . MET A 1 82 ? -16.827 -1.512 27.220 1.00 93.88 82 MET A O 1
ATOM 624 N N . THR A 1 83 ? -15.362 -2.314 28.693 1.00 92.00 83 THR A N 1
ATOM 625 C CA . THR A 1 83 ? -15.126 -1.011 29.327 1.00 92.00 83 THR A CA 1
ATOM 626 C C . THR A 1 83 ? -13.918 -0.328 28.683 1.00 92.00 83 THR A C 1
ATOM 628 O O . THR A 1 83 ? -12.992 -1.000 28.231 1.00 92.00 83 THR A O 1
ATOM 631 N N . ALA A 1 84 ? -13.873 1.009 28.681 1.00 83.44 84 ALA A N 1
ATOM 632 C CA . ALA A 1 84 ? -12.711 1.744 28.168 1.00 83.44 84 ALA A CA 1
ATOM 633 C C . ALA A 1 84 ? -11.386 1.367 28.882 1.00 83.44 84 ALA A C 1
ATOM 635 O O . ALA A 1 84 ? -10.405 1.117 28.186 1.00 83.44 84 ALA A O 1
ATOM 636 N N . PRO A 1 85 ? -11.335 1.189 30.224 1.00 88.88 85 PRO A N 1
ATOM 637 C CA . PRO A 1 85 ? -10.166 0.609 30.901 1.00 88.88 85 PRO A CA 1
ATOM 638 C C . PRO A 1 85 ? -9.794 -0.801 30.421 1.00 88.88 85 PRO A C 1
ATOM 640 O O . PRO A 1 85 ? -8.638 -1.201 30.504 1.00 88.88 85 PRO A O 1
ATOM 643 N N . GLY A 1 86 ? -10.768 -1.569 29.926 1.00 91.44 86 GLY A N 1
ATOM 644 C CA . GLY A 1 86 ? -10.544 -2.898 29.371 1.00 91.44 86 GLY A CA 1
ATOM 645 C C . GLY A 1 86 ? -9.736 -2.890 28.074 1.00 91.44 86 GLY A C 1
ATOM 646 O O . GLY A 1 86 ? -8.933 -3.803 27.890 1.00 91.44 86 GLY A O 1
ATOM 647 N N . LEU A 1 87 ? -9.906 -1.866 27.228 1.00 92.25 87 LEU A N 1
ATOM 648 C CA . LEU A 1 87 ? -9.130 -1.689 25.992 1.00 92.25 87 LEU A CA 1
ATOM 649 C C . LEU A 1 87 ? -7.676 -1.287 26.263 1.00 92.25 87 LEU A C 1
ATOM 651 O O . LEU A 1 87 ? -6.784 -1.782 25.581 1.00 92.25 87 LEU A O 1
ATOM 655 N N . TYR A 1 88 ? -7.419 -0.489 27.307 1.00 90.25 88 TYR A N 1
ATOM 656 C CA . TYR A 1 88 ? -6.058 -0.067 27.674 1.00 90.25 88 TYR A CA 1
ATOM 657 C C . TYR A 1 88 ? -5.121 -1.219 28.076 1.00 90.25 88 TYR A C 1
ATOM 659 O O . TYR A 1 88 ? -3.909 -1.048 28.144 1.00 90.25 88 TYR A O 1
ATOM 667 N N . ARG A 1 89 ? -5.660 -2.418 28.332 1.00 92.00 89 ARG A N 1
ATOM 668 C CA . ARG A 1 89 ? -4.854 -3.631 28.562 1.00 92.00 89 ARG A CA 1
ATOM 669 C C . ARG A 1 89 ? -4.255 -4.217 27.278 1.00 92.00 89 ARG A C 1
ATOM 671 O O . ARG A 1 89 ? -3.380 -5.083 27.370 1.00 92.00 89 ARG A O 1
ATOM 678 N N . TYR A 1 90 ? -4.762 -3.794 26.123 1.00 93.94 90 TYR A N 1
ATOM 679 C CA . TYR A 1 90 ? -4.355 -4.255 24.797 1.00 93.94 90 TYR A CA 1
ATOM 680 C C . TYR A 1 90 ? -3.555 -3.187 24.056 1.00 93.94 90 TYR A C 1
ATOM 682 O O . TYR A 1 90 ? -2.493 -3.501 23.538 1.00 93.94 90 TYR A O 1
ATOM 690 N N . TYR A 1 91 ? -4.014 -1.934 24.093 1.00 92.25 91 TYR A N 1
ATOM 691 C CA . TYR A 1 91 ? -3.365 -0.804 23.426 1.00 92.25 91 TYR A CA 1
ATOM 692 C C . TYR A 1 91 ? -3.197 0.365 24.395 1.00 92.25 91 TYR A C 1
ATOM 694 O O . TYR A 1 91 ? -4.152 0.726 25.084 1.00 92.25 91 TYR A O 1
ATOM 702 N N . ALA A 1 92 ? -2.001 0.956 24.468 1.00 90.50 92 ALA A N 1
ATOM 703 C CA . ALA A 1 92 ? -1.731 2.054 25.400 1.00 90.50 92 ALA A CA 1
ATOM 704 C C . ALA A 1 92 ? -2.434 3.356 24.977 1.00 90.50 92 ALA A C 1
ATOM 706 O O . ALA A 1 92 ? -2.808 4.167 25.829 1.00 90.50 92 ALA A O 1
ATOM 707 N N . SER A 1 93 ? -2.692 3.521 23.681 1.00 90.50 93 SER A N 1
ATOM 708 C CA . SER A 1 93 ? -3.401 4.659 23.108 1.00 90.50 93 SER A CA 1
ATOM 709 C C . SER A 1 93 ? -4.297 4.258 21.927 1.00 90.50 93 SER A C 1
ATOM 711 O O . SER A 1 93 ? -4.288 3.118 21.460 1.00 90.50 93 SER A O 1
ATOM 713 N N . LEU A 1 94 ? -5.112 5.211 21.453 1.00 90.19 94 LEU A N 1
ATOM 714 C CA . LEU A 1 94 ? -5.828 5.057 20.183 1.00 90.19 94 LEU A CA 1
ATOM 715 C C . LEU A 1 94 ? -4.841 4.983 19.013 1.00 90.19 94 LEU A C 1
ATOM 717 O O . LEU A 1 94 ? -5.077 4.218 18.086 1.00 90.19 94 LEU A O 1
ATOM 721 N N . ASP A 1 95 ? -3.747 5.739 19.077 1.00 88.06 95 ASP A N 1
ATOM 722 C CA . ASP A 1 95 ? -2.750 5.788 18.011 1.00 88.06 95 ASP A CA 1
ATOM 723 C C . ASP A 1 95 ? -2.034 4.440 17.866 1.00 88.06 95 ASP A C 1
ATOM 725 O O . ASP A 1 95 ? -1.921 3.950 16.750 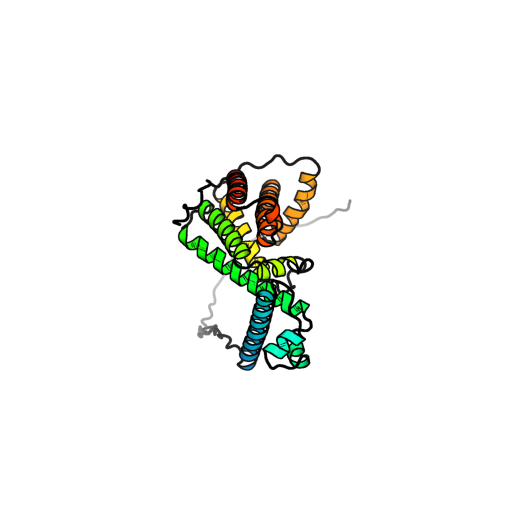1.00 88.06 95 ASP A O 1
ATOM 729 N N . ASP A 1 96 ? -1.690 3.764 18.971 1.00 88.62 96 ASP A N 1
ATOM 730 C CA . ASP A 1 96 ? -1.112 2.406 18.926 1.00 88.62 96 ASP A CA 1
ATOM 731 C C . ASP A 1 96 ? -2.071 1.395 18.281 1.00 88.62 96 ASP A C 1
ATOM 733 O O . ASP A 1 96 ? -1.661 0.501 17.541 1.00 88.62 96 ASP A O 1
ATOM 737 N N . LEU A 1 97 ? -3.374 1.532 18.553 1.00 91.88 97 LEU A N 1
ATOM 738 C CA . LEU A 1 97 ? -4.397 0.695 17.932 1.00 91.88 97 LEU A CA 1
ATOM 739 C C . LEU A 1 97 ? -4.514 0.975 16.430 1.00 91.88 97 LEU A C 1
ATOM 741 O O . LEU A 1 97 ? -4.624 0.041 15.637 1.00 91.88 97 LEU A O 1
ATOM 745 N N . LEU A 1 98 ? -4.522 2.250 16.039 1.00 91.12 98 LEU A N 1
ATOM 746 C CA . LEU A 1 98 ? -4.612 2.651 14.638 1.00 91.12 98 LEU A CA 1
ATOM 747 C C . LEU A 1 98 ? -3.352 2.275 13.857 1.00 91.12 98 LEU A C 1
ATOM 749 O O . LEU A 1 98 ? -3.473 1.881 12.701 1.00 91.12 98 LEU A O 1
ATOM 753 N N . LEU A 1 99 ? -2.176 2.324 14.485 1.00 88.38 99 LEU A N 1
ATOM 754 C CA . LEU A 1 99 ? -0.923 1.854 13.904 1.00 88.38 99 LEU A CA 1
ATOM 755 C C . LEU A 1 99 ? -0.966 0.341 13.658 1.00 88.38 99 LEU A C 1
ATOM 757 O O . LEU A 1 99 ? -0.701 -0.101 12.545 1.00 88.38 99 LEU A O 1
ATOM 761 N N . ALA A 1 100 ? -1.404 -0.446 14.645 1.00 90.81 100 ALA A N 1
ATOM 762 C CA . ALA A 1 100 ? -1.557 -1.891 14.475 1.00 90.81 100 ALA A CA 1
ATOM 763 C C . ALA A 1 100 ? -2.621 -2.257 13.423 1.00 90.81 100 ALA A C 1
ATOM 765 O O . ALA A 1 100 ? -2.460 -3.224 12.685 1.00 90.81 100 ALA A O 1
ATOM 766 N N . LEU A 1 101 ? -3.715 -1.491 13.331 1.00 93.25 101 LEU A N 1
ATOM 767 C CA . LEU A 1 101 ? -4.696 -1.655 12.255 1.00 93.25 101 LEU A CA 1
ATOM 768 C C . LEU A 1 101 ? -4.096 -1.289 10.890 1.00 93.25 101 LEU A C 1
ATOM 770 O O . LEU A 1 101 ? -4.380 -1.956 9.903 1.00 93.25 101 LEU A O 1
ATOM 774 N N . CYS A 1 102 ? -3.271 -0.248 10.822 1.00 91.50 102 CYS A N 1
ATOM 775 C CA . CYS A 1 102 ? -2.568 0.128 9.600 1.00 91.50 102 CYS A CA 1
ATOM 776 C C . CYS A 1 102 ? -1.645 -1.002 9.115 1.00 91.50 102 CYS A C 1
ATOM 778 O O . CYS A 1 102 ? -1.666 -1.337 7.933 1.00 91.50 102 CYS A O 1
ATOM 780 N N . ASP A 1 103 ? -0.904 -1.645 10.022 1.00 90.50 103 ASP A N 1
ATOM 781 C CA . ASP A 1 103 ? -0.057 -2.797 9.688 1.00 90.50 103 ASP A CA 1
ATOM 782 C C . ASP A 1 103 ? -0.883 -3.997 9.176 1.00 90.50 103 ASP A C 1
ATOM 784 O O . ASP A 1 103 ? -0.552 -4.572 8.138 1.00 90.50 103 ASP A O 1
ATOM 788 N N . ASP A 1 104 ? -2.032 -4.308 9.795 1.00 93.62 104 ASP A N 1
ATOM 789 C CA . ASP A 1 104 ? -2.969 -5.318 9.266 1.00 93.62 104 ASP A CA 1
ATOM 790 C C . ASP A 1 104 ? -3.410 -4.992 7.820 1.00 93.62 104 ASP A C 1
ATOM 792 O O . ASP A 1 104 ? -3.480 -5.886 6.971 1.00 93.62 104 ASP A O 1
ATOM 796 N N . LEU A 1 105 ? -3.697 -3.717 7.520 1.00 95.12 105 LEU A N 1
ATOM 797 C CA . LEU A 1 105 ? -4.107 -3.270 6.181 1.00 95.12 105 LEU A CA 1
ATOM 798 C C . LEU A 1 105 ? -2.974 -3.400 5.158 1.00 95.12 105 LEU A C 1
ATOM 800 O O . LEU A 1 105 ? -3.222 -3.843 4.035 1.00 95.12 105 LEU A O 1
ATOM 804 N N . PHE A 1 106 ? -1.732 -3.080 5.540 1.00 93.44 106 PHE A N 1
ATOM 805 C CA . PHE A 1 106 ? -0.563 -3.347 4.699 1.00 93.44 106 PHE A CA 1
ATOM 806 C C . PHE A 1 106 ? -0.404 -4.844 4.407 1.00 93.44 106 PHE A C 1
ATOM 808 O O . PHE A 1 106 ? -0.099 -5.219 3.274 1.00 93.44 106 PHE A O 1
ATOM 815 N N . GLY A 1 107 ? -0.660 -5.703 5.397 1.00 94.50 107 GLY A N 1
ATOM 816 C CA . GLY A 1 107 ? -0.622 -7.155 5.227 1.00 94.50 107 GLY A CA 1
ATOM 817 C C . GLY A 1 107 ? -1.684 -7.651 4.246 1.00 94.50 107 GLY A C 1
ATOM 818 O O . GLY A 1 107 ? -1.394 -8.472 3.372 1.00 94.50 107 GLY A O 1
ATOM 819 N N . GLU A 1 108 ? -2.901 -7.111 4.340 1.00 96.75 108 GLU A N 1
ATOM 820 C CA . GLU A 1 108 ? -3.993 -7.408 3.411 1.00 96.75 108 GLU A CA 1
ATOM 821 C C . GLU A 1 108 ? -3.642 -7.010 1.975 1.00 96.75 108 GLU A C 1
ATOM 823 O O . GLU A 1 108 ? -3.686 -7.855 1.078 1.00 96.75 108 GLU A O 1
ATOM 828 N N . VAL A 1 109 ? -3.254 -5.751 1.743 1.00 96.44 109 VAL A N 1
ATOM 829 C CA . VAL A 1 109 ? -2.946 -5.278 0.387 1.00 96.44 109 VAL A CA 1
ATOM 830 C C . VAL A 1 109 ? -1.718 -5.983 -0.190 1.00 96.44 109 VAL A C 1
ATOM 832 O O . VAL A 1 109 ? -1.728 -6.345 -1.366 1.00 96.44 109 VAL A O 1
ATOM 835 N N . HIS A 1 110 ? -0.698 -6.276 0.626 1.00 96.25 110 HIS A N 1
ATOM 836 C CA . HIS A 1 110 ? 0.439 -7.098 0.214 1.00 96.25 110 HIS A CA 1
ATOM 837 C C . HIS A 1 110 ? -0.012 -8.495 -0.233 1.00 96.25 110 HIS A C 1
ATOM 839 O O . HIS A 1 110 ? 0.421 -8.970 -1.285 1.00 96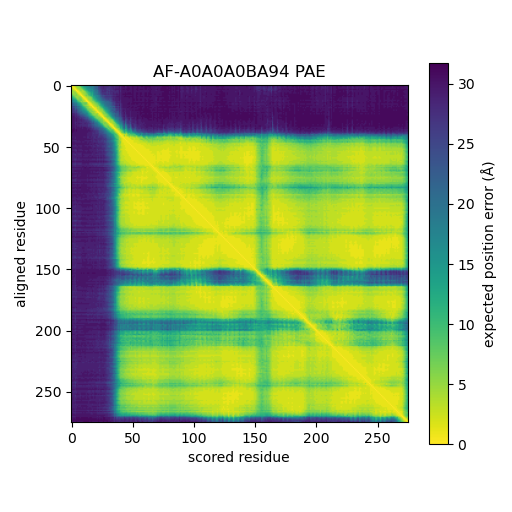.25 110 HIS A O 1
ATOM 845 N N . GLY A 1 111 ? -0.911 -9.142 0.515 1.00 97.56 111 GLY A N 1
ATOM 846 C CA . GLY A 1 111 ? -1.475 -10.443 0.150 1.00 97.56 111 GLY A CA 1
ATOM 847 C C . GLY A 1 111 ? -2.247 -10.405 -1.172 1.00 97.56 111 GLY A C 1
ATOM 848 O O . GLY A 1 111 ? -2.017 -11.244 -2.043 1.00 97.56 111 GLY A O 1
ATOM 849 N N . VAL A 1 112 ? -3.109 -9.401 -1.356 1.00 98.06 112 VAL A N 1
ATOM 850 C CA . VAL A 1 112 ? -3.891 -9.210 -2.592 1.00 98.06 112 VAL A CA 1
ATOM 851 C C . VAL A 1 112 ? -2.978 -8.951 -3.795 1.00 98.06 112 VAL A C 1
ATOM 853 O O . VAL A 1 112 ? -3.179 -9.528 -4.866 1.00 98.06 112 VAL A O 1
ATOM 856 N N . VAL A 1 113 ? -1.949 -8.117 -3.630 1.00 97.69 113 VAL A N 1
ATOM 857 C CA . VAL A 1 113 ? -0.969 -7.824 -4.682 1.00 9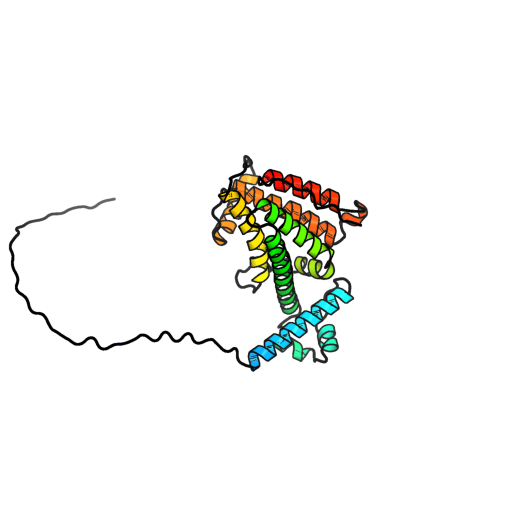7.69 113 VAL A CA 1
ATOM 858 C C . VAL A 1 113 ? -0.146 -9.064 -5.027 1.00 97.69 113 VAL A C 1
ATOM 860 O O . VAL A 1 113 ? -0.050 -9.397 -6.207 1.00 97.69 113 VAL A O 1
ATOM 863 N N . THR A 1 114 ? 0.377 -9.777 -4.028 1.00 97.12 114 THR A N 1
ATOM 864 C CA . THR A 1 114 ? 1.179 -10.997 -4.225 1.00 97.12 114 THR A CA 1
ATOM 865 C C . THR A 1 114 ? 0.393 -12.060 -4.987 1.00 97.12 114 THR A C 1
ATOM 867 O O . THR A 1 114 ? 0.878 -12.574 -5.989 1.00 97.12 114 THR A O 1
ATOM 870 N N . ALA A 1 115 ? -0.857 -12.320 -4.590 1.00 97.00 115 ALA A N 1
ATOM 871 C CA . ALA A 1 115 ? -1.719 -13.283 -5.275 1.00 97.00 115 ALA A CA 1
ATOM 872 C C . ALA A 1 115 ? -1.981 -12.909 -6.747 1.00 97.00 115 ALA A C 1
ATOM 874 O O . ALA A 1 115 ? -2.177 -13.781 -7.591 1.00 97.00 115 ALA A O 1
ATOM 875 N N . SER A 1 116 ? -1.967 -11.614 -7.088 1.00 95.69 116 SER A N 1
ATOM 876 C CA . SER A 1 116 ? -2.135 -11.178 -8.480 1.00 95.69 116 SER A CA 1
ATOM 877 C C . SER A 1 116 ? -0.930 -11.498 -9.372 1.00 95.69 116 SER A C 1
ATOM 879 O O . SER A 1 116 ? -1.080 -11.545 -10.591 1.00 95.69 116 SER A O 1
ATOM 881 N N . LEU A 1 117 ? 0.247 -11.751 -8.788 1.00 95.94 117 LEU A N 1
ATOM 882 C CA . LEU A 1 117 ? 1.471 -12.060 -9.532 1.00 95.94 117 LEU A CA 1
ATOM 883 C C . LEU A 1 117 ? 1.470 -13.484 -10.101 1.00 95.94 117 LEU A C 1
ATOM 885 O O . LEU A 1 117 ? 2.055 -13.711 -11.162 1.00 95.94 117 LEU A O 1
ATOM 889 N N . ASP A 1 118 ? 0.788 -14.420 -9.435 1.00 93.19 118 ASP A N 1
ATOM 890 C CA . ASP A 1 118 ? 0.769 -15.847 -9.788 1.00 93.19 118 ASP A CA 1
ATOM 891 C C . ASP A 1 118 ? 0.268 -16.091 -11.219 1.00 93.19 118 ASP A C 1
ATOM 893 O O . ASP A 1 118 ? 0.748 -16.982 -11.922 1.00 93.19 118 ASP A O 1
ATOM 897 N N . ALA A 1 119 ? -0.658 -15.252 -11.693 1.00 92.31 119 ALA A N 1
ATOM 898 C CA . ALA A 1 119 ? -1.229 -15.339 -13.035 1.00 92.31 119 ALA A CA 1
ATOM 899 C C . ALA A 1 119 ? -0.229 -15.022 -14.164 1.00 92.31 119 ALA A C 1
ATOM 901 O O . ALA A 1 119 ? -0.525 -15.281 -15.332 1.00 92.31 119 ALA A O 1
ATOM 902 N N . HIS A 1 120 ? 0.937 -14.455 -13.843 1.00 94.12 120 HIS A N 1
ATOM 903 C CA . HIS A 1 120 ? 1.872 -13.912 -14.828 1.00 94.12 120 HIS A CA 1
ATOM 904 C C . HIS A 1 120 ? 3.142 -14.747 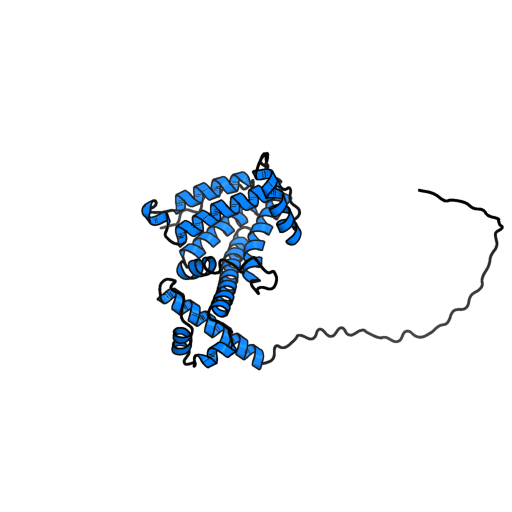-15.030 1.00 94.12 120 HIS A C 1
ATOM 906 O O . HIS A 1 120 ? 3.994 -14.352 -15.827 1.00 94.12 120 HIS A O 1
ATOM 912 N N . GLY A 1 121 ? 3.278 -15.909 -14.370 1.00 92.94 121 GLY A N 1
ATOM 913 C CA . GLY A 1 121 ? 4.493 -16.732 -14.482 1.00 92.94 121 GLY A CA 1
ATOM 914 C C . GLY A 1 121 ? 5.736 -15.885 -14.207 1.00 92.94 121 GLY A C 1
ATOM 915 O O . GLY A 1 121 ? 5.632 -14.939 -13.444 1.00 92.94 121 GLY A O 1
ATOM 916 N N . ASP A 1 122 ? 6.885 -16.151 -14.824 1.00 93.00 122 ASP A N 1
ATOM 917 C CA . ASP A 1 122 ? 8.134 -15.405 -14.557 1.00 93.00 122 ASP A CA 1
ATOM 918 C C . ASP A 1 122 ? 8.281 -14.078 -15.331 1.00 93.00 122 ASP A C 1
ATOM 920 O O . ASP A 1 122 ? 9.355 -13.475 -15.343 1.00 93.00 122 ASP A O 1
ATOM 924 N N . ASP A 1 123 ? 7.217 -13.587 -15.976 1.00 95.94 123 ASP A N 1
ATOM 925 C CA . ASP A 1 123 ? 7.240 -12.288 -16.654 1.00 95.94 123 ASP A CA 1
ATOM 926 C C . ASP A 1 123 ? 7.206 -11.145 -15.625 1.00 95.94 123 ASP A C 1
ATOM 928 O O . ASP A 1 123 ? 6.146 -10.680 -15.198 1.00 95.94 123 ASP A O 1
ATOM 932 N N . LEU A 1 124 ? 8.393 -10.681 -15.224 1.00 96.38 124 LEU A N 1
ATOM 933 C CA . LEU A 1 124 ? 8.571 -9.586 -14.267 1.00 96.38 124 LEU A CA 1
ATOM 934 C C . LEU A 1 124 ? 7.898 -8.281 -14.714 1.00 96.38 124 LEU A C 1
ATOM 936 O O . LEU A 1 124 ? 7.414 -7.523 -13.873 1.00 96.38 124 LEU A O 1
ATOM 940 N N . GLY A 1 125 ? 7.832 -8.018 -16.023 1.00 96.44 125 GLY A N 1
ATOM 941 C CA . GLY A 1 125 ? 7.168 -6.831 -16.552 1.00 96.44 125 GLY A CA 1
ATOM 942 C C . GLY A 1 125 ? 5.657 -6.912 -16.366 1.00 96.44 125 GLY A C 1
ATOM 943 O O . GLY A 1 125 ? 5.044 -5.980 -15.840 1.00 96.44 125 GLY A O 1
ATOM 944 N N . ALA A 1 126 ? 5.062 -8.054 -16.716 1.00 96.81 126 ALA A N 1
ATOM 945 C CA . ALA A 1 126 ? 3.645 -8.307 -16.484 1.00 96.81 126 ALA A CA 1
ATOM 946 C C . ALA A 1 126 ? 3.300 -8.315 -14.984 1.00 96.81 126 ALA A C 1
ATOM 948 O O . ALA A 1 126 ? 2.312 -7.692 -14.590 1.00 96.81 126 ALA A O 1
ATOM 949 N N . ARG A 1 127 ? 4.145 -8.927 -14.141 1.00 97.56 127 ARG A N 1
ATOM 950 C CA . ARG A 1 127 ? 4.025 -8.891 -12.673 1.00 97.56 127 ARG A CA 1
ATOM 951 C C . ARG A 1 127 ? 4.052 -7.462 -12.124 1.00 97.56 127 ARG A C 1
ATOM 953 O O . ARG A 1 127 ? 3.198 -7.120 -11.314 1.00 97.56 127 ARG A O 1
ATOM 960 N N . MET A 1 128 ? 4.967 -6.607 -12.588 1.00 97.44 128 MET A N 1
ATOM 961 C CA . MET A 1 128 ? 5.042 -5.200 -12.168 1.00 97.44 128 MET A CA 1
ATOM 962 C C . MET A 1 128 ? 3.763 -4.426 -12.524 1.00 97.44 128 MET A C 1
ATOM 964 O O . MET A 1 128 ? 3.185 -3.749 -11.671 1.00 97.44 128 MET A O 1
ATOM 968 N N . LEU A 1 129 ? 3.274 -4.557 -13.764 1.00 97.69 129 LEU A N 1
ATOM 969 C CA . LEU A 1 129 ? 2.021 -3.918 -14.186 1.00 97.69 129 LEU A CA 1
ATOM 970 C C . LEU A 1 129 ? 0.823 -4.426 -13.369 1.00 97.69 129 LEU A C 1
ATOM 972 O O . LEU A 1 129 ? -0.032 -3.633 -12.968 1.00 97.69 129 LEU A O 1
ATOM 976 N N . ALA A 1 130 ? 0.760 -5.735 -13.112 1.00 97.62 130 ALA A N 1
ATOM 977 C CA . ALA A 1 130 ? -0.279 -6.346 -12.294 1.00 97.62 130 ALA A CA 1
ATOM 978 C C . ALA A 1 130 ? -0.239 -5.823 -10.857 1.00 97.62 130 ALA A C 1
ATOM 980 O O . ALA A 1 130 ? -1.274 -5.391 -10.353 1.00 97.62 130 ALA A O 1
ATOM 981 N N . ALA A 1 131 ? 0.943 -5.769 -10.237 1.00 97.69 131 ALA A N 1
ATOM 982 C CA . ALA A 1 131 ? 1.117 -5.290 -8.872 1.00 97.69 131 ALA A CA 1
ATOM 983 C C . ALA A 1 131 ? 0.576 -3.869 -8.693 1.00 97.69 131 ALA A C 1
ATOM 985 O O . ALA A 1 131 ? -0.259 -3.613 -7.824 1.00 97.69 131 ALA A O 1
ATOM 986 N N . VAL A 1 132 ? 0.999 -2.958 -9.571 1.00 97.62 132 VAL A N 1
ATOM 987 C CA . VAL A 1 132 ? 0.602 -1.547 -9.531 1.00 97.62 132 VAL A CA 1
ATOM 988 C C . VAL A 1 132 ? -0.904 -1.379 -9.751 1.00 97.62 132 VAL A C 1
ATOM 990 O O . VAL A 1 132 ? -1.566 -0.643 -9.016 1.00 97.62 132 VAL A O 1
ATOM 993 N N . ARG A 1 133 ? -1.478 -2.085 -10.733 1.00 97.81 133 ARG A N 1
ATOM 994 C CA . ARG A 1 133 ? -2.924 -2.032 -11.002 1.00 97.81 133 ARG A CA 1
ATOM 995 C C . ARG A 1 133 ? -3.739 -2.619 -9.856 1.00 97.81 133 ARG A C 1
ATOM 997 O O . ARG A 1 133 ? -4.789 -2.078 -9.523 1.00 97.81 133 ARG A O 1
ATOM 1004 N N . THR A 1 134 ? -3.279 -3.719 -9.266 1.00 98.19 134 THR A N 1
ATOM 1005 C CA . THR A 1 134 ? -3.934 -4.365 -8.125 1.00 98.19 134 THR A CA 1
ATOM 1006 C C . THR A 1 134 ? -3.908 -3.471 -6.895 1.00 98.19 134 THR A C 1
ATOM 1008 O O . THR A 1 134 ? -4.950 -3.289 -6.272 1.00 98.19 134 THR A O 1
ATOM 1011 N N . PHE A 1 135 ? -2.768 -2.841 -6.606 1.00 97.81 135 PHE A N 1
ATOM 1012 C CA . PHE A 1 135 ? -2.665 -1.856 -5.537 1.00 97.81 135 PHE A CA 1
ATOM 1013 C C . PHE A 1 135 ? -3.632 -0.684 -5.746 1.00 97.81 135 PHE A C 1
ATOM 1015 O O . PHE A 1 135 ? -4.398 -0.360 -4.840 1.00 97.81 135 PHE A O 1
ATOM 1022 N N . ARG A 1 136 ? -3.669 -0.102 -6.957 1.00 97.75 136 ARG A N 1
ATOM 1023 C CA . ARG A 1 136 ? -4.634 0.959 -7.282 1.00 97.75 136 ARG A CA 1
ATOM 1024 C C . ARG A 1 136 ? -6.071 0.502 -7.043 1.00 97.75 136 ARG A C 1
ATOM 1026 O O . ARG A 1 136 ? -6.810 1.214 -6.379 1.00 97.75 136 ARG A O 1
ATOM 1033 N N . ARG A 1 137 ? -6.477 -0.662 -7.566 1.00 98.06 137 ARG A N 1
ATOM 1034 C CA . ARG A 1 137 ? -7.847 -1.173 -7.370 1.00 98.06 137 ARG A CA 1
ATOM 1035 C C . ARG A 1 137 ? -8.183 -1.309 -5.889 1.00 98.06 137 ARG A C 1
ATOM 1037 O O . ARG A 1 137 ? -9.196 -0.775 -5.463 1.00 98.06 137 ARG A O 1
ATOM 1044 N N . TRP A 1 138 ? -7.297 -1.922 -5.102 1.00 98.06 138 TRP A N 1
ATOM 1045 C CA . TRP A 1 138 ? -7.514 -2.068 -3.664 1.00 98.06 138 TRP A CA 1
ATOM 1046 C C . TRP A 1 138 ? -7.702 -0.711 -2.971 1.00 98.06 138 TRP A C 1
ATOM 1048 O O . TRP A 1 138 ? -8.643 -0.561 -2.196 1.00 98.06 138 TRP A O 1
ATOM 1058 N N . ALA A 1 139 ? -6.880 0.291 -3.300 1.00 97.12 139 ALA A N 1
ATOM 1059 C CA . ALA A 1 139 ? -6.995 1.639 -2.741 1.00 97.12 139 ALA A CA 1
ATOM 1060 C C . ALA A 1 139 ? -8.335 2.323 -3.078 1.00 97.12 139 ALA A C 1
ATOM 1062 O O . ALA A 1 139 ? -8.890 3.036 -2.243 1.00 97.12 139 ALA A O 1
ATOM 1063 N N . LEU A 1 140 ? -8.860 2.101 -4.287 1.00 96.81 140 LEU A N 1
ATOM 1064 C CA . LEU A 1 140 ? -10.148 2.649 -4.728 1.00 96.81 140 LEU A CA 1
ATOM 1065 C C . LEU A 1 140 ? -11.348 1.908 -4.128 1.00 96.81 140 LEU A C 1
ATOM 1067 O O . LEU A 1 140 ? -12.370 2.537 -3.857 1.00 96.81 140 LEU A O 1
ATOM 1071 N N . ASP A 1 141 ? -11.215 0.602 -3.901 1.00 97.44 141 ASP A N 1
ATOM 1072 C CA . ASP A 1 141 ? -12.249 -0.229 -3.280 1.00 97.44 141 ASP A CA 1
ATOM 1073 C C . ASP A 1 141 ? -12.345 0.009 -1.758 1.00 97.44 141 ASP A C 1
ATOM 1075 O O . ASP A 1 141 ? -13.403 -0.202 -1.164 1.00 97.44 141 ASP A O 1
ATOM 1079 N N . HIS A 1 142 ? -11.267 0.499 -1.130 1.00 96.88 142 HIS A N 1
ATOM 1080 C CA . HIS A 1 142 ? -11.148 0.689 0.323 1.00 96.88 142 HIS A CA 1
ATOM 1081 C C . HIS A 1 142 ? -10.693 2.117 0.701 1.00 96.88 142 HIS A C 1
ATOM 1083 O O . HIS A 1 142 ? -9.671 2.286 1.370 1.00 96.88 142 HIS A O 1
ATOM 1089 N N . PRO A 1 143 ? -11.410 3.187 0.301 1.00 95.19 143 PRO A N 1
ATOM 1090 C CA . PRO A 1 143 ? -10.928 4.563 0.464 1.00 95.19 143 PRO A CA 1
ATOM 1091 C C . PRO A 1 143 ? -10.812 5.007 1.933 1.00 95.19 143 PRO A C 1
ATOM 1093 O O . PRO A 1 143 ? -9.953 5.827 2.263 1.00 95.19 143 PRO A O 1
ATOM 1096 N N . ALA A 1 144 ? -11.650 4.472 2.830 1.00 94.94 144 ALA A N 1
ATOM 1097 C CA . ALA A 1 144 ? -11.598 4.783 4.260 1.00 94.94 144 ALA A CA 1
ATOM 1098 C C . ALA A 1 144 ? -10.350 4.173 4.917 1.00 94.94 144 ALA A C 1
ATOM 1100 O O . ALA A 1 144 ? -9.631 4.856 5.648 1.00 94.94 144 ALA A O 1
ATOM 1101 N N . GLU A 1 145 ? -10.074 2.903 4.623 1.00 95.44 145 GLU A N 1
ATOM 1102 C CA . GLU A 1 145 ? -8.876 2.196 5.069 1.00 95.44 145 GLU A CA 1
ATOM 1103 C C . GLU A 1 145 ? -7.608 2.782 4.462 1.00 95.44 145 GLU A C 1
ATOM 1105 O O . GLU A 1 145 ? -6.650 3.061 5.181 1.00 95.44 145 GLU A O 1
ATOM 1110 N N . PHE A 1 146 ? -7.622 3.043 3.157 1.00 94.31 146 PHE A N 1
ATOM 1111 C CA . PHE A 1 146 ? -6.514 3.683 2.472 1.00 94.31 146 PHE A CA 1
ATOM 1112 C C . PHE A 1 146 ? -6.213 5.048 3.098 1.00 94.31 146 PHE A C 1
ATOM 1114 O O . PHE A 1 146 ? -5.065 5.332 3.421 1.00 94.31 146 PHE A O 1
ATOM 1121 N N . GLY A 1 147 ? -7.235 5.856 3.396 1.00 92.25 147 GLY A N 1
ATOM 1122 C CA . GLY A 1 147 ? -7.073 7.122 4.112 1.00 92.25 147 GLY A CA 1
ATOM 1123 C C . GLY A 1 147 ? -6.410 6.988 5.487 1.00 92.25 147 GLY A C 1
ATOM 1124 O O . GLY A 1 147 ? -5.621 7.858 5.860 1.00 92.25 147 GLY A O 1
ATOM 1125 N N . LEU A 1 148 ? -6.662 5.904 6.230 1.00 90.56 148 LEU A N 1
ATOM 1126 C CA . LEU A 1 148 ? -5.963 5.637 7.492 1.00 90.56 148 LEU A CA 1
ATOM 1127 C C . LEU A 1 148 ? -4.460 5.428 7.269 1.00 90.56 148 LEU A C 1
ATOM 1129 O O . LEU A 1 148 ? -3.663 5.992 8.017 1.00 90.56 148 LEU A O 1
ATOM 1133 N N . MET A 1 149 ? -4.074 4.704 6.215 1.00 88.12 149 MET A N 1
ATOM 1134 C CA . MET A 1 149 ? -2.667 4.423 5.903 1.00 88.12 149 MET A CA 1
ATOM 1135 C C . MET A 1 149 ? -1.835 5.694 5.650 1.00 88.12 149 MET A C 1
ATOM 1137 O O . MET A 1 149 ? -0.643 5.709 5.942 1.00 88.12 149 MET A O 1
ATOM 1141 N N . PHE A 1 150 ? -2.452 6.790 5.183 1.00 75.81 150 PHE A N 1
ATOM 1142 C CA . PHE A 1 150 ? -1.780 8.092 4.992 1.00 75.81 150 PHE A CA 1
ATOM 1143 C C . PHE A 1 150 ? -1.670 8.941 6.249 1.00 75.81 150 PHE A C 1
ATOM 1145 O O . PHE A 1 150 ? -0.844 9.851 6.313 1.00 75.81 150 PHE A O 1
ATOM 1152 N N . ARG A 1 151 ? -2.537 8.707 7.233 1.00 68.75 151 ARG A N 1
ATOM 1153 C CA . ARG A 1 151 ? -2.631 9.564 8.417 1.00 68.75 151 ARG A CA 1
ATOM 1154 C C . ARG A 1 151 ? -1.570 9.265 9.462 1.00 68.75 151 ARG A C 1
ATOM 1156 O O . ARG A 1 151 ? -1.311 10.126 10.295 1.00 68.75 151 ARG A O 1
ATOM 1163 N N . SER A 1 152 ? -0.933 8.104 9.398 1.00 60.78 152 SER A N 1
ATOM 1164 C CA . SER A 1 152 ? 0.119 7.669 10.327 1.00 60.78 152 SER A CA 1
ATOM 1165 C C . SER A 1 152 ? 1.479 8.346 10.061 1.00 60.78 152 SER A C 1
ATOM 1167 O O . SER A 1 152 ? 2.529 7.735 10.243 1.00 60.78 152 SER A O 1
ATOM 1169 N N . GLY A 1 153 ? 1.450 9.602 9.600 1.00 51.19 153 GLY A N 1
ATOM 1170 C CA . GLY A 1 153 ? 2.466 10.296 8.798 1.00 51.19 153 GLY A CA 1
ATOM 1171 C C . GLY A 1 153 ? 3.861 10.505 9.388 1.00 51.19 153 GLY A C 1
ATOM 1172 O O . GLY A 1 153 ? 4.713 11.016 8.669 1.00 51.19 153 GLY A O 1
ATOM 1173 N N . ASP A 1 154 ? 4.140 10.058 10.611 1.00 48.03 154 ASP A N 1
ATOM 1174 C CA . ASP A 1 154 ? 5.449 10.267 11.240 1.00 48.03 154 ASP A CA 1
ATOM 1175 C C . ASP A 1 154 ? 6.191 8.950 11.559 1.00 48.03 154 ASP A C 1
ATOM 1177 O O . ASP A 1 154 ? 7.382 8.986 11.859 1.00 48.03 154 ASP A O 1
ATOM 1181 N N . GLY A 1 155 ? 5.531 7.782 11.473 1.00 47.25 155 GLY A N 1
ATOM 1182 C CA . GLY A 1 155 ? 6.019 6.554 12.126 1.00 47.25 155 GLY A CA 1
ATOM 1183 C C . GLY A 1 155 ? 5.839 5.232 11.379 1.00 47.25 155 GLY A C 1
ATOM 1184 O O . GLY A 1 155 ? 5.923 4.203 12.023 1.00 47.25 155 GLY A O 1
ATOM 1185 N N . LEU A 1 156 ? 5.567 5.230 10.068 1.00 49.81 156 LEU A N 1
ATOM 1186 C CA . LEU A 1 156 ? 5.526 3.980 9.275 1.00 49.81 156 LEU A CA 1
ATOM 1187 C C . LEU A 1 156 ? 6.888 3.587 8.670 1.00 49.81 156 LEU A C 1
ATOM 1189 O O . LEU A 1 156 ? 7.025 2.501 8.109 1.00 49.81 156 LEU A O 1
ATOM 1193 N N . TRP A 1 157 ? 7.860 4.506 8.701 1.00 49.88 157 TRP A N 1
ATOM 1194 C CA . TRP A 1 157 ? 9.146 4.373 8.000 1.00 49.88 157 TRP A CA 1
ATOM 1195 C C . TRP A 1 157 ? 10.343 4.895 8.805 1.00 49.88 157 TRP A C 1
ATOM 1197 O O . TRP A 1 157 ? 11.451 4.957 8.272 1.00 49.88 157 TRP A O 1
ATOM 1207 N N . ALA A 1 158 ? 10.124 5.355 10.041 1.00 47.22 158 ALA A N 1
ATOM 1208 C CA . ALA A 1 158 ? 11.123 6.107 10.800 1.00 47.22 158 ALA A CA 1
ATOM 1209 C C . ALA A 1 158 ? 11.943 5.226 11.753 1.00 47.22 158 ALA A C 1
ATOM 1211 O O . ALA A 1 158 ? 13.113 5.536 11.987 1.00 47.22 158 ALA A O 1
ATOM 1212 N N . ASP A 1 159 ? 11.367 4.135 12.266 1.00 53.75 159 ASP A N 1
ATOM 1213 C CA . ASP A 1 159 ? 12.034 3.237 13.208 1.00 53.75 159 ASP A CA 1
ATOM 1214 C C . ASP A 1 159 ? 11.890 1.774 12.743 1.00 53.75 159 ASP A C 1
ATOM 1216 O O . ASP A 1 159 ? 10.781 1.267 12.649 1.00 53.75 159 ASP A O 1
ATOM 1220 N N . PRO A 1 160 ? 12.984 1.053 12.437 1.00 53.56 160 PRO A N 1
ATOM 1221 C CA . PRO A 1 160 ? 12.931 -0.369 12.081 1.00 53.56 160 PRO A CA 1
ATOM 1222 C C . PRO A 1 160 ? 12.180 -1.258 13.094 1.00 53.56 160 PRO A C 1
ATOM 1224 O O . PRO A 1 160 ? 11.659 -2.310 12.699 1.00 53.56 160 PRO A O 1
ATOM 1227 N N . ASP A 1 161 ? 12.105 -0.818 14.356 1.00 55.62 161 ASP A N 1
ATOM 1228 C CA . ASP A 1 161 ? 11.449 -1.491 15.478 1.00 55.62 161 ASP A CA 1
ATOM 1229 C C . ASP A 1 161 ? 10.031 -0.946 15.785 1.00 55.62 161 ASP A C 1
ATOM 1231 O O . ASP A 1 161 ? 9.418 -1.360 16.771 1.00 55.62 161 ASP A O 1
ATOM 1235 N N . ASP A 1 162 ? 9.457 -0.073 14.939 1.00 62.66 162 ASP A N 1
ATOM 1236 C CA . ASP A 1 162 ? 8.106 0.509 15.118 1.00 62.66 162 ASP A CA 1
ATOM 1237 C C . ASP A 1 162 ? 6.939 -0.491 14.990 1.00 62.66 162 ASP A C 1
ATOM 1239 O O . ASP A 1 162 ? 5.778 -0.132 15.194 1.00 62.66 162 ASP A O 1
ATOM 1243 N N . GLY A 1 163 ? 7.225 -1.756 14.673 1.00 60.78 163 GLY A N 1
ATOM 1244 C CA . GLY A 1 163 ? 6.208 -2.789 14.493 1.00 60.78 163 GLY A CA 1
ATOM 1245 C C . GLY A 1 163 ? 5.477 -2.730 13.147 1.00 60.78 163 GLY A C 1
ATOM 1246 O O . GLY A 1 163 ? 4.501 -3.455 12.981 1.00 60.78 163 GLY A O 1
ATOM 1247 N N . CYS A 1 164 ? 5.951 -1.946 12.173 1.00 73.12 164 CYS A N 1
ATOM 1248 C CA . CYS A 1 164 ? 5.364 -1.839 10.831 1.00 73.12 164 CYS A CA 1
ATOM 1249 C C . CYS A 1 164 ? 5.940 -2.883 9.856 1.00 73.12 164 CYS A C 1
ATOM 1251 O O . CYS A 1 164 ? 6.418 -2.563 8.759 1.00 73.12 164 CYS A O 1
ATOM 1253 N N . GLU A 1 165 ? 5.962 -4.156 10.257 1.00 83.06 165 GLU A N 1
ATOM 1254 C CA . GLU A 1 165 ? 6.565 -5.216 9.445 1.00 83.06 165 GLU A CA 1
ATOM 1255 C C . GLU A 1 165 ? 5.829 -5.430 8.117 1.00 83.06 165 GLU A C 1
ATOM 1257 O O . GLU A 1 165 ? 6.478 -5.623 7.083 1.00 83.06 165 GLU A O 1
ATOM 1262 N N . GLN A 1 166 ? 4.497 -5.366 8.105 1.00 88.44 166 GLN A N 1
ATOM 1263 C CA . GLN A 1 166 ? 3.739 -5.552 6.870 1.00 88.44 166 GLN A CA 1
ATOM 1264 C C . GLN A 1 166 ? 3.917 -4.370 5.922 1.00 88.44 166 GLN A C 1
ATOM 1266 O O . GLN A 1 166 ? 4.014 -4.575 4.713 1.00 88.44 166 GLN A O 1
ATOM 1271 N N . SER A 1 167 ? 4.038 -3.150 6.455 1.00 83.75 167 SER A N 1
ATOM 1272 C CA . SER A 1 167 ? 4.389 -1.962 5.663 1.00 83.75 167 SER A CA 1
ATOM 1273 C C . SER A 1 167 ? 5.712 -2.167 4.915 1.00 83.75 167 SER A C 1
ATOM 1275 O O . SER A 1 167 ? 5.798 -1.972 3.698 1.00 83.75 167 SER A O 1
ATOM 1277 N N . ARG A 1 168 ? 6.737 -2.675 5.617 1.00 83.00 168 ARG A N 1
ATOM 1278 C CA . ARG A 1 168 ? 8.040 -3.004 5.018 1.00 83.00 168 ARG A CA 1
ATOM 1279 C C . ARG A 1 168 ? 7.940 -4.098 3.958 1.00 83.00 168 ARG A C 1
ATOM 1281 O O . ARG A 1 168 ? 8.538 -3.946 2.897 1.00 83.00 168 ARG A O 1
ATOM 1288 N N . ARG A 1 169 ? 7.179 -5.169 4.206 1.00 89.38 169 ARG A N 1
ATOM 1289 C CA . ARG A 1 169 ? 6.950 -6.240 3.215 1.00 89.38 169 ARG A CA 1
ATOM 1290 C C . ARG A 1 169 ? 6.237 -5.717 1.970 1.00 89.38 169 ARG A C 1
ATOM 1292 O O . ARG A 1 169 ? 6.649 -6.020 0.855 1.00 89.38 169 ARG A O 1
ATOM 1299 N N . PHE A 1 170 ? 5.221 -4.876 2.155 1.00 90.69 170 PHE A N 1
ATOM 1300 C CA . PHE A 1 170 ? 4.507 -4.226 1.062 1.00 90.69 170 PHE A CA 1
ATOM 1301 C C . PHE A 1 170 ? 5.436 -3.380 0.182 1.00 90.69 170 PHE A C 1
ATOM 1303 O O . PHE A 1 170 ? 5.442 -3.556 -1.034 1.00 90.69 170 PHE A O 1
ATOM 1310 N N . ALA A 1 171 ? 6.256 -2.504 0.773 1.00 86.69 171 ALA A N 1
ATOM 1311 C CA . ALA A 1 171 ? 7.234 -1.724 0.010 1.00 86.69 171 ALA A CA 1
ATOM 1312 C C . ALA A 1 171 ? 8.322 -2.605 -0.630 1.00 86.69 171 ALA A C 1
ATOM 1314 O O . ALA A 1 171 ? 8.699 -2.381 -1.783 1.00 86.69 171 ALA A O 1
ATOM 1315 N N . GLY A 1 172 ? 8.791 -3.621 0.101 1.00 89.00 172 GLY A N 1
ATOM 1316 C CA . GLY A 1 172 ? 9.796 -4.581 -0.350 1.00 89.00 172 GLY A CA 1
ATOM 1317 C C . GLY A 1 172 ? 9.394 -5.291 -1.638 1.00 89.00 172 GLY A C 1
ATOM 1318 O O . GLY A 1 172 ? 10.198 -5.357 -2.558 1.00 89.00 172 GLY A O 1
ATOM 1319 N N . LEU A 1 173 ? 8.129 -5.696 -1.772 1.00 93.69 173 LEU A N 1
ATOM 1320 C CA . LEU A 1 173 ? 7.621 -6.367 -2.971 1.00 93.69 173 LEU A CA 1
ATOM 1321 C C . LEU A 1 173 ? 7.856 -5.564 -4.267 1.00 93.69 173 LEU A C 1
ATOM 1323 O O . LEU A 1 173 ? 8.302 -6.114 -5.275 1.00 93.69 173 LEU A O 1
ATOM 1327 N N . PHE A 1 174 ? 7.592 -4.255 -4.269 1.00 94.38 174 PHE A N 1
ATOM 1328 C CA . PHE A 1 174 ? 7.824 -3.427 -5.461 1.00 94.38 174 PHE A CA 1
ATOM 1329 C C . PHE A 1 174 ? 9.312 -3.200 -5.729 1.00 94.38 174 PHE A C 1
ATOM 1331 O O . PHE A 1 174 ? 9.725 -3.139 -6.889 1.00 94.38 174 PHE A O 1
ATOM 1338 N N . LEU A 1 175 ? 10.112 -3.081 -4.667 1.00 92.81 175 LEU A N 1
ATOM 1339 C CA . LEU A 1 175 ? 11.561 -2.958 -4.773 1.00 92.81 175 LEU A CA 1
ATOM 1340 C C . LEU A 1 175 ? 12.182 -4.241 -5.342 1.00 92.81 175 LEU A C 1
ATOM 1342 O O . LEU A 1 175 ? 12.997 -4.158 -6.253 1.00 92.81 175 LEU A O 1
ATOM 1346 N N . GLU A 1 176 ? 11.746 -5.413 -4.884 1.00 93.81 176 GLU A N 1
ATOM 1347 C CA . GLU A 1 176 ? 12.168 -6.721 -5.395 1.00 93.81 176 GLU A CA 1
ATOM 1348 C C . GLU A 1 176 ? 11.822 -6.889 -6.878 1.00 93.81 176 GLU A C 1
ATOM 1350 O O . GLU A 1 176 ? 12.682 -7.274 -7.670 1.00 93.81 176 GLU A O 1
ATOM 1355 N N . LEU A 1 177 ? 10.600 -6.530 -7.292 1.00 96.06 177 LEU A N 1
ATOM 1356 C CA . LEU A 1 177 ? 10.218 -6.546 -8.709 1.00 96.06 177 LEU A CA 1
ATOM 1357 C C . LEU A 1 177 ? 11.097 -5.603 -9.546 1.00 96.06 177 LEU A C 1
ATOM 1359 O O . LEU A 1 177 ? 11.502 -5.955 -10.653 1.00 96.06 177 LEU A O 1
ATOM 1363 N N . PHE A 1 178 ? 11.411 -4.413 -9.027 1.00 96.00 178 PHE A N 1
ATOM 1364 C CA . PHE A 1 178 ? 12.270 -3.445 -9.710 1.00 96.00 178 PHE A CA 1
ATOM 1365 C C . PHE A 1 178 ? 13.721 -3.932 -9.832 1.00 96.00 178 PHE A C 1
ATOM 1367 O O . PHE A 1 178 ? 14.314 -3.827 -10.907 1.00 96.00 178 PHE A O 1
ATOM 1374 N N . VAL A 1 179 ? 14.284 -4.493 -8.758 1.00 94.94 179 VAL A N 1
ATOM 1375 C CA . VAL A 1 179 ? 15.625 -5.098 -8.754 1.00 94.94 179 VAL A CA 1
ATOM 1376 C C . VAL A 1 179 ? 15.676 -6.260 -9.742 1.00 94.94 179 VAL A C 1
ATOM 1378 O O . VAL A 1 179 ? 16.568 -6.293 -10.584 1.00 94.94 179 VAL A O 1
ATOM 1381 N N . GLY A 1 180 ? 14.677 -7.147 -9.733 1.00 95.88 180 GLY A N 1
ATOM 1382 C CA . GLY A 1 180 ? 14.601 -8.258 -10.680 1.00 95.88 180 GLY A CA 1
ATOM 1383 C C . GLY A 1 180 ? 14.559 -7.793 -12.140 1.00 95.88 180 GLY A C 1
ATOM 1384 O O . GLY A 1 180 ? 15.223 -8.378 -12.995 1.00 95.88 180 GLY A O 1
ATOM 1385 N N . LEU A 1 181 ? 13.822 -6.715 -12.443 1.00 96.69 181 LEU A N 1
ATOM 1386 C CA . LEU A 1 181 ? 13.817 -6.110 -13.781 1.00 96.69 181 LEU A CA 1
ATOM 1387 C C . LEU A 1 181 ? 15.211 -5.606 -14.177 1.00 96.69 181 LEU A C 1
ATOM 1389 O O . LEU A 1 181 ? 15.660 -5.867 -15.295 1.00 96.69 181 LEU A O 1
ATOM 1393 N N . TRP A 1 182 ? 15.900 -4.921 -13.262 1.00 95.75 182 TRP A N 1
ATOM 1394 C CA . TRP A 1 182 ? 17.254 -4.419 -13.487 1.00 95.75 182 TRP A CA 1
ATOM 1395 C C . TRP A 1 182 ? 18.263 -5.549 -13.726 1.00 95.75 182 TRP A C 1
ATOM 1397 O O . TRP A 1 182 ? 19.040 -5.485 -14.678 1.00 95.75 182 TRP A O 1
ATOM 1407 N N . GLU A 1 183 ? 18.236 -6.595 -12.901 1.00 95.06 183 GLU A N 1
ATOM 1408 C CA . GLU A 1 183 ? 19.128 -7.752 -13.018 1.00 95.06 183 GLU A CA 1
ATOM 1409 C C . GLU A 1 183 ? 18.880 -8.548 -14.305 1.00 95.06 183 GLU A C 1
ATOM 1411 O O . GLU A 1 183 ? 19.829 -8.992 -14.954 1.00 95.06 183 GLU A O 1
ATOM 1416 N N . ALA A 1 184 ? 17.615 -8.694 -14.715 1.00 95.06 184 ALA A N 1
ATOM 1417 C CA . ALA A 1 184 ? 17.257 -9.375 -15.955 1.00 95.06 184 ALA A CA 1
ATOM 1418 C C . ALA A 1 184 ? 17.709 -8.589 -17.196 1.00 95.06 184 ALA A C 1
ATOM 1420 O O . ALA A 1 184 ? 18.198 -9.174 -18.170 1.00 95.06 184 ALA A O 1
ATOM 1421 N N . ARG A 1 185 ? 17.523 -7.263 -17.189 1.00 93.81 185 ARG A N 1
ATOM 1422 C CA . ARG A 1 185 ? 17.979 -6.371 -18.258 1.00 93.81 185 ARG A CA 1
ATOM 1423 C C . ARG A 1 185 ? 18.068 -4.922 -17.758 1.00 93.81 185 ARG A C 1
ATOM 1425 O O . ARG A 1 185 ? 17.035 -4.255 -17.678 1.00 93.81 185 ARG A O 1
ATOM 1432 N N . PRO A 1 186 ? 19.283 -4.379 -17.570 1.00 93.81 186 PRO A N 1
ATOM 1433 C CA . PRO A 1 186 ? 19.458 -2.965 -17.270 1.00 93.81 186 PRO A CA 1
ATOM 1434 C C . PRO A 1 186 ? 18.799 -2.079 -18.333 1.00 93.81 186 PRO A C 1
ATOM 1436 O O . PRO A 1 186 ? 18.990 -2.276 -19.537 1.00 93.81 186 PRO A O 1
ATOM 1439 N N . PHE A 1 187 ? 18.018 -1.101 -17.887 1.00 92.56 187 PHE A N 1
ATOM 1440 C CA . PHE A 1 187 ? 17.344 -0.121 -18.739 1.00 92.56 187 PHE A CA 1
ATOM 1441 C C . PHE A 1 187 ? 18.121 1.207 -18.784 1.00 92.56 187 PHE A C 1
ATOM 1443 O O . PHE A 1 187 ? 18.998 1.440 -17.948 1.00 92.56 187 PHE A O 1
ATOM 1450 N N . PRO A 1 188 ? 17.847 2.087 -19.770 1.00 91.06 188 PRO A N 1
ATOM 1451 C CA . PRO A 1 188 ? 18.537 3.368 -19.886 1.00 91.06 188 PRO A CA 1
ATOM 1452 C C . PRO A 1 188 ? 18.384 4.219 -18.625 1.00 91.06 188 PRO A C 1
ATOM 1454 O O . PRO A 1 188 ? 17.274 4.462 -18.156 1.00 91.06 188 PRO A O 1
ATOM 1457 N N . LEU A 1 189 ? 19.511 4.698 -18.102 1.00 91.25 189 LEU A N 1
ATOM 1458 C CA . LEU A 1 189 ? 19.547 5.552 -16.923 1.00 91.25 189 LEU A CA 1
ATOM 1459 C C . LEU A 1 189 ? 19.640 7.031 -17.318 1.00 91.25 189 LEU A C 1
ATOM 1461 O O . LEU A 1 189 ? 20.340 7.360 -18.280 1.00 91.25 189 LEU A O 1
ATOM 1465 N N . PRO A 1 190 ? 18.956 7.931 -16.592 1.00 87.50 190 PRO A N 1
ATOM 1466 C CA . PRO A 1 190 ? 19.076 9.361 -16.829 1.00 87.50 190 PRO A CA 1
ATOM 1467 C C . PRO A 1 190 ? 20.473 9.865 -16.448 1.00 87.50 190 PRO A C 1
ATOM 1469 O O . PRO A 1 190 ? 21.076 9.389 -15.485 1.00 87.50 190 PRO A O 1
ATOM 1472 N N . ASP A 1 191 ? 20.953 10.881 -17.167 1.00 85.88 191 ASP A N 1
ATOM 1473 C CA . ASP A 1 191 ? 22.143 11.629 -16.763 1.00 85.88 191 ASP A CA 1
ATOM 1474 C C . ASP A 1 191 ? 21.781 12.601 -15.631 1.00 85.88 191 ASP A C 1
ATOM 1476 O O . ASP A 1 191 ? 21.133 13.637 -15.838 1.00 85.88 191 ASP A O 1
ATOM 1480 N N . LEU A 1 192 ? 22.140 12.223 -14.405 1.00 81.81 192 LEU A N 1
ATOM 1481 C CA . LEU A 1 192 ? 21.829 12.996 -13.212 1.00 81.81 192 LEU A CA 1
ATOM 1482 C C . LEU A 1 192 ? 22.833 14.131 -13.032 1.00 81.81 192 LEU A C 1
ATOM 1484 O O . LEU A 1 192 ? 24.026 13.910 -12.847 1.00 81.81 192 LEU A O 1
ATOM 1488 N N . HIS A 1 193 ? 22.330 15.360 -13.007 1.00 77.25 193 HIS A N 1
ATOM 1489 C CA . HIS A 1 193 ? 23.151 16.556 -12.866 1.00 77.25 193 HIS A CA 1
ATOM 1490 C C . HIS A 1 193 ? 22.541 17.549 -11.868 1.00 77.25 193 HIS A C 1
ATOM 1492 O O . HIS A 1 193 ? 21.349 17.519 -11.554 1.00 77.25 193 HIS A O 1
ATOM 1498 N N . GLY A 1 194 ? 23.381 18.448 -11.350 1.00 75.38 194 GLY A N 1
ATOM 1499 C CA . GLY A 1 194 ? 22.960 19.503 -10.427 1.00 75.38 194 GLY A CA 1
ATOM 1500 C C . GLY A 1 194 ? 22.400 18.967 -9.104 1.00 75.38 194 GLY A C 1
ATOM 1501 O O . GLY A 1 194 ? 22.921 18.010 -8.534 1.00 75.38 194 GLY A O 1
ATOM 1502 N N . GLY A 1 195 ? 21.333 19.595 -8.600 1.00 68.75 195 GLY A N 1
ATOM 1503 C CA . GLY A 1 195 ? 20.737 19.260 -7.299 1.00 68.75 195 GLY A CA 1
ATOM 1504 C C . GLY A 1 195 ? 20.176 17.837 -7.194 1.00 68.75 195 GLY A C 1
ATOM 1505 O O . GLY A 1 195 ? 20.113 17.299 -6.095 1.00 68.75 195 GLY A O 1
ATOM 1506 N N . VAL A 1 196 ? 19.835 17.196 -8.318 1.00 73.12 196 VAL A N 1
ATOM 1507 C CA . VAL A 1 196 ? 19.297 15.824 -8.339 1.00 73.12 196 VAL A CA 1
ATOM 1508 C C . VAL A 1 196 ? 20.365 14.799 -7.949 1.00 73.12 196 VAL A C 1
ATOM 1510 O O . VAL A 1 196 ? 20.094 13.894 -7.162 1.00 73.12 196 VAL A O 1
ATOM 1513 N N . ALA A 1 197 ? 21.601 14.978 -8.424 1.00 71.62 197 ALA A N 1
ATOM 1514 C CA . ALA A 1 197 ? 22.719 14.117 -8.038 1.00 71.62 197 ALA A CA 1
ATOM 1515 C C . ALA A 1 197 ? 23.013 14.213 -6.527 1.00 71.62 197 ALA A C 1
ATOM 1517 O O . ALA A 1 197 ? 23.308 13.210 -5.886 1.00 71.62 197 ALA A O 1
ATOM 1518 N N . ALA A 1 198 ? 22.846 15.398 -5.924 1.00 71.25 198 ALA A N 1
ATOM 1519 C CA . ALA A 1 198 ? 23.055 15.591 -4.487 1.00 71.25 198 ALA A CA 1
ATOM 1520 C C . ALA A 1 198 ? 22.035 14.829 -3.614 1.00 71.25 198 ALA A C 1
ATOM 1522 O O . ALA A 1 198 ? 22.383 14.374 -2.525 1.00 71.25 198 ALA A O 1
ATOM 1523 N N . SER A 1 199 ? 20.799 14.641 -4.091 1.00 72.38 199 SER A N 1
ATOM 1524 C CA . SER A 1 199 ? 19.766 13.853 -3.398 1.00 72.38 199 SER A CA 1
ATOM 1525 C C . SER A 1 199 ? 19.975 12.336 -3.507 1.00 72.38 199 SER A C 1
ATOM 1527 O O . SER A 1 199 ? 19.440 11.580 -2.695 1.00 72.38 199 SER A O 1
ATOM 1529 N N . CYS A 1 200 ? 20.779 11.865 -4.466 1.00 74.69 200 CYS A N 1
ATOM 1530 C CA . CYS A 1 200 ? 20.979 10.432 -4.699 1.00 74.69 200 CYS A CA 1
ATOM 1531 C C . CYS A 1 200 ? 21.803 9.745 -3.606 1.00 74.69 200 CYS A C 1
ATOM 1533 O O . CYS A 1 200 ? 21.570 8.572 -3.320 1.00 74.69 200 CYS A O 1
ATOM 1535 N N . GLY A 1 201 ? 22.672 10.482 -2.907 1.00 74.31 201 GLY A N 1
ATOM 1536 C CA . GLY A 1 201 ? 23.428 9.938 -1.777 1.00 74.31 201 GLY A CA 1
ATOM 1537 C C . GLY A 1 201 ? 22.537 9.448 -0.625 1.00 74.31 201 GLY A C 1
ATOM 1538 O O . GLY A 1 201 ? 22.862 8.453 0.023 1.00 74.31 201 GLY A O 1
ATOM 1539 N N . GLN A 1 202 ? 21.388 10.099 -0.395 1.00 76.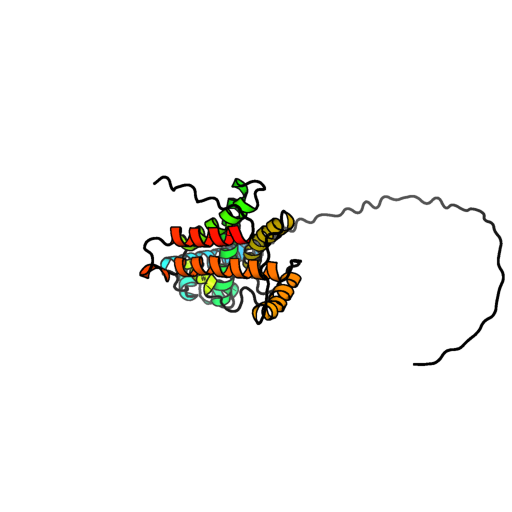94 202 GLN A N 1
ATOM 1540 C CA . GLN A 1 202 ? 20.412 9.682 0.623 1.00 76.94 202 GLN A CA 1
ATOM 1541 C C . GLN A 1 202 ? 19.657 8.420 0.196 1.00 76.94 202 GLN A C 1
ATOM 1543 O O . GLN A 1 202 ? 19.539 7.482 0.982 1.00 76.94 202 GLN A O 1
ATOM 1548 N N . LEU A 1 203 ? 19.214 8.366 -1.065 1.00 78.38 203 LEU A N 1
ATOM 1549 C CA . LEU A 1 203 ? 18.578 7.179 -1.643 1.00 78.38 203 LEU A CA 1
ATOM 1550 C C . LEU A 1 203 ? 19.523 5.971 -1.623 1.00 78.38 203 LEU A C 1
ATOM 1552 O O . LEU A 1 203 ? 19.112 4.878 -1.247 1.00 78.38 203 LEU A O 1
ATOM 1556 N N . ALA A 1 204 ? 20.801 6.173 -1.949 1.00 80.44 204 ALA A N 1
ATOM 1557 C CA . ALA A 1 204 ? 21.816 5.125 -1.894 1.00 80.44 204 ALA A CA 1
ATOM 1558 C C . ALA A 1 204 ? 22.078 4.629 -0.466 1.00 80.44 204 ALA A C 1
ATOM 1560 O O . ALA A 1 204 ? 22.276 3.435 -0.252 1.00 80.44 204 ALA A O 1
ATOM 1561 N N . ALA A 1 205 ? 22.079 5.523 0.527 1.00 80.62 205 ALA A N 1
ATOM 1562 C CA . ALA A 1 205 ? 22.214 5.128 1.927 1.00 80.62 205 ALA A CA 1
ATOM 1563 C C . ALA A 1 205 ? 21.018 4.292 2.402 1.00 80.62 205 ALA A C 1
ATOM 1565 O O . ALA A 1 205 ? 21.221 3.254 3.031 1.00 80.62 205 ALA A O 1
ATOM 1566 N N . PHE A 1 206 ? 19.800 4.706 2.047 1.00 78.19 206 PHE A N 1
ATOM 1567 C CA . PHE A 1 206 ? 18.577 3.955 2.324 1.00 78.19 206 PHE A CA 1
ATOM 1568 C C . PHE A 1 206 ? 18.595 2.569 1.658 1.00 78.19 206 PHE A C 1
ATOM 1570 O O . PHE A 1 206 ? 18.401 1.562 2.335 1.00 78.19 206 PHE A O 1
ATOM 1577 N N . ALA A 1 207 ? 18.918 2.502 0.362 1.00 81.69 207 ALA A N 1
ATOM 1578 C CA . ALA A 1 207 ? 18.981 1.251 -0.394 1.00 81.69 207 ALA A CA 1
ATOM 1579 C C . ALA A 1 207 ? 19.993 0.259 0.199 1.00 81.69 207 ALA A C 1
ATOM 1581 O O . ALA A 1 207 ? 19.669 -0.914 0.374 1.00 81.69 207 ALA A O 1
ATOM 1582 N N . ARG A 1 208 ? 21.178 0.734 0.611 1.00 82.88 208 ARG A N 1
ATOM 1583 C CA . ARG A 1 208 ? 22.167 -0.105 1.310 1.00 82.88 208 ARG A CA 1
ATOM 1584 C C . ARG A 1 208 ? 21.640 -0.655 2.633 1.00 82.88 208 ARG A C 1
ATOM 1586 O O . ARG A 1 208 ? 21.920 -1.805 2.954 1.00 82.88 208 ARG A O 1
ATOM 1593 N N . GLY A 1 209 ? 20.878 0.140 3.387 1.00 77.88 209 GLY A N 1
ATOM 1594 C CA . GLY A 1 209 ? 20.206 -0.319 4.608 1.00 77.88 209 GLY A CA 1
ATOM 1595 C C . GLY A 1 209 ? 19.190 -1.436 4.348 1.00 77.88 209 GLY A C 1
ATOM 1596 O O . GLY A 1 209 ? 19.017 -2.310 5.191 1.00 77.88 209 GLY A O 1
ATOM 1597 N N . ALA A 1 210 ? 18.584 -1.448 3.159 1.00 75.38 210 ALA A N 1
ATOM 1598 C CA . ALA A 1 210 ? 17.683 -2.496 2.684 1.00 75.38 210 ALA A CA 1
ATOM 1599 C C . ALA A 1 210 ? 18.398 -3.660 1.962 1.00 75.38 210 ALA A C 1
ATOM 1601 O O . ALA A 1 210 ? 17.734 -4.548 1.436 1.00 75.38 210 ALA A O 1
ATOM 1602 N N . GLY A 1 211 ? 19.737 -3.669 1.907 1.00 83.06 211 GLY A N 1
ATOM 1603 C CA . GLY A 1 211 ? 20.512 -4.708 1.217 1.00 83.06 211 GLY A CA 1
ATOM 1604 C C . GLY A 1 211 ? 20.465 -4.638 -0.315 1.00 83.06 211 GLY A C 1
ATOM 1605 O O . GLY A 1 211 ? 20.825 -5.609 -0.973 1.00 83.06 211 GLY A O 1
ATOM 1606 N N . VAL A 1 212 ? 20.039 -3.509 -0.888 1.00 86.75 212 VAL A N 1
ATOM 1607 C CA . VAL A 1 212 ? 19.945 -3.301 -2.338 1.00 86.75 212 VAL A CA 1
ATOM 1608 C C . VAL A 1 212 ? 21.200 -2.613 -2.870 1.00 86.75 212 VAL A C 1
ATOM 1610 O O . VAL A 1 212 ? 21.577 -1.538 -2.396 1.00 86.75 212 VAL A O 1
ATOM 1613 N N . ASP A 1 213 ? 21.810 -3.212 -3.896 1.00 87.56 213 ASP A N 1
ATOM 1614 C CA . ASP A 1 213 ? 22.964 -2.665 -4.617 1.00 87.56 213 ASP A CA 1
ATOM 1615 C C . ASP A 1 213 ? 22.578 -2.317 -6.063 1.00 87.56 213 ASP A C 1
ATOM 1617 O O . ASP A 1 213 ? 22.592 -3.153 -6.965 1.00 87.56 213 ASP A O 1
ATOM 1621 N N . LEU A 1 214 ? 22.172 -1.064 -6.272 1.00 89.44 214 LEU A N 1
ATOM 1622 C CA . LEU A 1 214 ? 21.805 -0.517 -7.577 1.00 89.44 214 LEU A CA 1
ATOM 1623 C C . LEU A 1 214 ? 22.565 0.788 -7.837 1.00 89.44 214 LEU A C 1
ATOM 1625 O O . LEU A 1 214 ? 22.840 1.535 -6.892 1.00 89.44 214 LEU A O 1
ATOM 1629 N N . PRO A 1 215 ? 22.846 1.133 -9.108 1.00 90.88 215 PRO A N 1
ATOM 1630 C CA . PRO A 1 215 ? 23.388 2.444 -9.441 1.00 90.88 215 PRO A CA 1
ATOM 1631 C C . PRO A 1 215 ? 22.485 3.573 -8.931 1.00 90.88 215 PRO A C 1
ATOM 1633 O O . PRO A 1 215 ? 21.261 3.494 -9.037 1.00 90.88 215 PRO A O 1
ATOM 1636 N N . GLU A 1 216 ? 23.081 4.668 -8.458 1.00 88.38 216 GLU A N 1
ATOM 1637 C CA . GLU A 1 216 ? 22.345 5.849 -7.980 1.00 88.38 216 GLU A CA 1
ATOM 1638 C C . GLU A 1 216 ? 21.258 6.344 -8.956 1.00 88.38 216 GLU A C 1
ATOM 1640 O O . GLU A 1 216 ? 20.129 6.581 -8.514 1.00 88.38 216 GLU A O 1
ATOM 1645 N N . PRO A 1 217 ? 21.504 6.423 -10.281 1.00 90.06 217 PRO A N 1
ATOM 1646 C CA . PRO A 1 217 ? 20.450 6.803 -11.214 1.00 90.06 217 PRO A CA 1
ATOM 1647 C C . PRO A 1 217 ? 19.298 5.797 -11.310 1.00 90.06 217 PRO A C 1
ATOM 1649 O O . PRO A 1 217 ? 18.173 6.203 -11.589 1.00 90.06 217 PRO A O 1
ATOM 1652 N N . ALA A 1 218 ? 19.533 4.506 -11.055 1.00 92.06 218 ALA A N 1
ATOM 1653 C CA . ALA A 1 218 ? 18.468 3.503 -11.014 1.00 92.06 218 ALA A CA 1
ATOM 1654 C C . ALA A 1 218 ? 17.587 3.690 -9.769 1.00 92.06 218 ALA A C 1
ATOM 1656 O O . ALA A 1 218 ? 16.363 3.635 -9.868 1.00 92.06 218 ALA A O 1
ATOM 1657 N N . LEU A 1 219 ? 18.192 4.004 -8.617 1.00 90.00 219 LEU A N 1
ATOM 1658 C CA . LEU A 1 219 ? 17.458 4.344 -7.392 1.00 90.00 219 LEU A CA 1
ATOM 1659 C C . LEU A 1 219 ? 16.613 5.612 -7.566 1.00 90.00 219 LEU A C 1
ATOM 1661 O O . LEU A 1 219 ? 15.484 5.677 -7.081 1.00 90.00 219 LEU A O 1
ATOM 1665 N N . TRP A 1 220 ? 17.124 6.602 -8.302 1.00 90.19 220 TRP A N 1
ATOM 1666 C CA . TRP A 1 220 ? 16.340 7.776 -8.684 1.00 90.19 220 TRP A CA 1
ATOM 1667 C C . TRP A 1 220 ? 15.138 7.408 -9.562 1.00 90.19 220 TRP A C 1
ATOM 1669 O O . TRP A 1 220 ? 14.031 7.886 -9.315 1.00 90.19 220 TRP A O 1
ATOM 1679 N N . VAL A 1 221 ? 15.327 6.538 -10.562 1.00 93.06 221 VAL A N 1
ATOM 1680 C CA . VAL A 1 221 ? 14.229 6.044 -11.410 1.00 93.06 221 VAL A CA 1
ATOM 1681 C C . VAL A 1 221 ? 13.183 5.304 -10.573 1.00 93.06 221 VAL A C 1
ATOM 1683 O O . VAL A 1 221 ? 11.992 5.558 -10.757 1.00 93.06 221 VAL A O 1
ATOM 1686 N N . PHE A 1 222 ? 13.594 4.462 -9.620 1.00 92.56 222 PHE A N 1
ATOM 1687 C CA . PHE A 1 222 ? 12.678 3.798 -8.687 1.00 92.56 222 PHE A CA 1
ATOM 1688 C C . PHE A 1 222 ? 11.866 4.814 -7.877 1.00 92.56 222 PHE A C 1
ATOM 1690 O O . PHE A 1 222 ? 10.636 4.790 -7.911 1.00 92.56 222 PHE A O 1
ATOM 1697 N N . ALA A 1 223 ? 12.541 5.755 -7.211 1.00 89.69 223 ALA A N 1
ATOM 1698 C CA . ALA A 1 223 ? 11.886 6.772 -6.394 1.00 89.69 223 ALA A CA 1
ATOM 1699 C C . ALA A 1 223 ? 10.923 7.643 -7.219 1.00 89.69 223 ALA A C 1
ATOM 1701 O O . ALA A 1 223 ? 9.805 7.918 -6.785 1.00 89.69 223 ALA A O 1
ATOM 1702 N N . ASN A 1 224 ? 11.320 8.043 -8.431 1.00 91.44 224 ASN A N 1
ATOM 1703 C CA . ASN A 1 224 ? 10.468 8.818 -9.329 1.00 91.44 224 ASN A CA 1
ATOM 1704 C C . ASN A 1 224 ? 9.230 8.024 -9.772 1.00 91.44 224 ASN A C 1
ATOM 1706 O O . ASN A 1 224 ? 8.119 8.550 -9.727 1.00 91.44 224 ASN A O 1
ATOM 1710 N N . SER A 1 225 ? 9.420 6.758 -10.147 1.00 94.38 225 SER A N 1
ATOM 1711 C CA . SER A 1 225 ? 8.341 5.843 -10.536 1.00 94.38 225 SER A CA 1
ATOM 1712 C C . SER A 1 225 ? 7.334 5.666 -9.402 1.00 94.38 225 SER A C 1
ATOM 1714 O O . SER A 1 225 ? 6.129 5.812 -9.611 1.00 94.38 225 SER A O 1
ATOM 1716 N N . TRP A 1 226 ? 7.842 5.430 -8.189 1.00 91.56 226 TRP A N 1
ATOM 1717 C CA . TRP A 1 226 ? 7.042 5.298 -6.979 1.00 91.56 226 TRP A CA 1
ATOM 1718 C C . TRP A 1 226 ? 6.228 6.563 -6.708 1.00 91.56 226 TRP A C 1
ATOM 1720 O O . TRP A 1 226 ? 5.004 6.504 -6.674 1.00 91.56 226 TRP A O 1
ATOM 1730 N N . VAL A 1 227 ? 6.880 7.725 -6.584 1.00 91.75 227 VAL A N 1
ATOM 1731 C CA . VAL A 1 227 ? 6.206 8.993 -6.252 1.00 91.75 227 VAL A CA 1
ATOM 1732 C C . VAL A 1 227 ? 5.150 9.365 -7.291 1.00 91.75 227 VAL A C 1
ATOM 1734 O O . VAL A 1 227 ? 4.070 9.817 -6.913 1.00 91.75 227 VAL A O 1
ATOM 1737 N N . ARG A 1 228 ? 5.423 9.158 -8.587 1.00 95.19 228 ARG A N 1
ATOM 1738 C CA . ARG A 1 228 ? 4.459 9.455 -9.655 1.00 95.19 228 ARG A CA 1
ATOM 1739 C C . ARG A 1 228 ? 3.210 8.590 -9.545 1.00 95.19 228 ARG A C 1
ATOM 1741 O O . ARG A 1 228 ? 2.113 9.129 -9.445 1.00 95.19 228 ARG A O 1
ATOM 1748 N N . LEU A 1 229 ? 3.362 7.266 -9.543 1.00 96.12 229 LEU A N 1
ATOM 1749 C CA . LEU A 1 229 ? 2.212 6.357 -9.571 1.00 96.12 229 LEU A CA 1
ATOM 1750 C C . LEU A 1 229 ? 1.463 6.361 -8.244 1.00 96.12 229 LEU A C 1
ATOM 1752 O O . LEU A 1 229 ? 0.239 6.486 -8.232 1.00 96.12 229 LEU A O 1
ATOM 1756 N N . TYR A 1 230 ? 2.196 6.295 -7.133 1.00 92.75 230 TYR A N 1
ATOM 1757 C CA . TYR A 1 230 ? 1.617 6.361 -5.798 1.00 92.75 230 TYR A CA 1
ATOM 1758 C C . TYR A 1 230 ? 0.867 7.681 -5.612 1.00 92.75 230 TYR A C 1
ATOM 1760 O O . TYR A 1 230 ? -0.286 7.666 -5.202 1.00 92.75 230 TYR A O 1
ATOM 1768 N N . GLY A 1 231 ? 1.452 8.812 -6.029 1.00 94.06 231 GLY A N 1
ATOM 1769 C CA . GLY A 1 231 ? 0.807 10.124 -5.974 1.00 94.06 231 GLY A CA 1
ATOM 1770 C C . GLY A 1 231 ? -0.536 10.181 -6.708 1.00 94.06 231 GLY A C 1
ATOM 1771 O O . GLY A 1 231 ? -1.496 10.729 -6.167 1.00 94.06 231 GLY A O 1
ATOM 1772 N N . VAL A 1 232 ? -0.645 9.576 -7.896 1.00 96.19 232 VAL A N 1
ATOM 1773 C CA . VAL A 1 232 ? -1.928 9.494 -8.616 1.00 96.19 232 VAL A CA 1
ATOM 1774 C C . VAL A 1 232 ? -2.942 8.654 -7.841 1.00 96.19 232 VAL A C 1
ATOM 1776 O O . VAL A 1 232 ? -4.071 9.106 -7.659 1.00 96.19 232 VAL A O 1
ATOM 1779 N N . VAL A 1 233 ? -2.540 7.486 -7.324 1.00 96.12 233 VAL A N 1
ATOM 1780 C CA . VAL A 1 233 ? -3.418 6.627 -6.507 1.00 96.12 233 VAL A CA 1
ATOM 1781 C C . VAL A 1 233 ? -3.913 7.373 -5.265 1.00 96.12 233 VAL A C 1
ATOM 1783 O O . VAL A 1 233 ? -5.107 7.342 -4.982 1.00 96.12 233 VAL A O 1
ATOM 1786 N N . CYS A 1 234 ? -3.039 8.113 -4.574 1.00 94.00 234 CYS A N 1
ATOM 1787 C CA . CYS A 1 234 ? -3.411 8.942 -3.425 1.00 94.00 234 CYS A CA 1
ATOM 1788 C C . CYS A 1 234 ? -4.494 9.954 -3.781 1.00 94.00 234 CYS A C 1
ATOM 1790 O O . CYS A 1 234 ? -5.538 10.041 -3.137 1.00 94.00 234 CYS A O 1
ATOM 1792 N N . MET A 1 235 ? -4.216 10.744 -4.816 1.00 95.00 235 MET A N 1
ATOM 1793 C CA . MET A 1 235 ? -5.078 11.839 -5.239 1.00 95.00 235 MET A CA 1
ATOM 1794 C C . MET A 1 235 ? -6.430 11.325 -5.742 1.00 95.00 235 MET A C 1
ATOM 1796 O O . MET A 1 235 ? -7.452 11.989 -5.559 1.00 95.00 235 MET A O 1
ATOM 1800 N N . GLU A 1 236 ? -6.452 10.143 -6.353 1.00 96.19 236 GLU A N 1
ATOM 1801 C CA . GLU A 1 236 ? -7.673 9.492 -6.808 1.00 96.19 236 GLU A CA 1
ATOM 1802 C C . GLU A 1 236 ? -8.493 8.917 -5.648 1.00 96.19 236 GLU A C 1
ATOM 1804 O O . GLU A 1 236 ? -9.649 9.309 -5.474 1.00 96.19 236 GLU A O 1
ATOM 1809 N N . ALA A 1 237 ? -7.901 8.040 -4.831 1.00 94.75 237 ALA A N 1
ATOM 1810 C CA . ALA A 1 237 ? -8.594 7.331 -3.754 1.00 94.75 237 ALA A CA 1
ATOM 1811 C C . ALA A 1 237 ? -9.126 8.279 -2.667 1.00 94.75 237 ALA A C 1
ATOM 1813 O O . ALA A 1 237 ? -10.198 8.053 -2.110 1.00 94.75 237 ALA A O 1
ATOM 1814 N N . LEU A 1 238 ? -8.427 9.391 -2.416 1.00 91.75 238 LEU A N 1
ATOM 1815 C CA . LEU A 1 238 ? -8.862 10.434 -1.480 1.00 91.75 238 LEU A CA 1
ATOM 1816 C C . LEU A 1 238 ? -9.820 11.458 -2.118 1.00 91.75 238 LEU A C 1
ATOM 1818 O O . LEU A 1 238 ? -10.236 12.422 -1.476 1.00 91.75 238 LEU A O 1
ATOM 1822 N N . GLY A 1 239 ? -10.193 11.267 -3.386 1.00 92.25 239 GLY A N 1
ATOM 1823 C CA . GLY A 1 239 ? -11.200 12.072 -4.075 1.00 92.25 239 GLY A CA 1
ATOM 1824 C C . GLY A 1 239 ? -10.730 13.457 -4.530 1.00 92.25 239 GLY A C 1
ATOM 1825 O O . GLY A 1 239 ? -11.555 14.253 -4.986 1.00 92.25 239 GLY A O 1
ATOM 1826 N N . HIS A 1 240 ? -9.430 13.753 -4.469 1.00 94.31 240 HIS A N 1
ATOM 1827 C CA . HIS A 1 240 ? -8.867 15.043 -4.874 1.00 94.31 240 HIS A CA 1
ATOM 1828 C C . HIS A 1 240 ? -8.890 15.279 -6.389 1.00 94.31 240 HIS A C 1
ATOM 1830 O O . HIS A 1 240 ? -8.769 16.422 -6.814 1.00 94.31 240 HIS A O 1
ATOM 1836 N N . LEU A 1 241 ? -9.091 14.244 -7.210 1.00 93.81 241 LEU A N 1
ATOM 1837 C CA . LEU A 1 241 ? -9.159 14.359 -8.675 1.00 93.81 241 LEU A CA 1
ATOM 1838 C C . LEU A 1 241 ? -10.582 14.496 -9.243 1.00 93.81 241 LEU A C 1
ATOM 1840 O O . LEU A 1 241 ? -10.743 14.765 -10.435 1.00 93.81 241 LEU A O 1
ATOM 1844 N N . ARG A 1 242 ? -11.622 14.384 -8.403 1.00 90.69 242 ARG A N 1
ATOM 1845 C CA . ARG A 1 242 ? -13.038 14.368 -8.834 1.00 90.69 242 ARG A CA 1
ATOM 1846 C C . ARG A 1 242 ? -13.507 15.651 -9.525 1.00 90.69 242 ARG A C 1
ATOM 1848 O O . ARG A 1 242 ? -14.510 15.629 -10.228 1.00 90.69 242 ARG A O 1
ATOM 1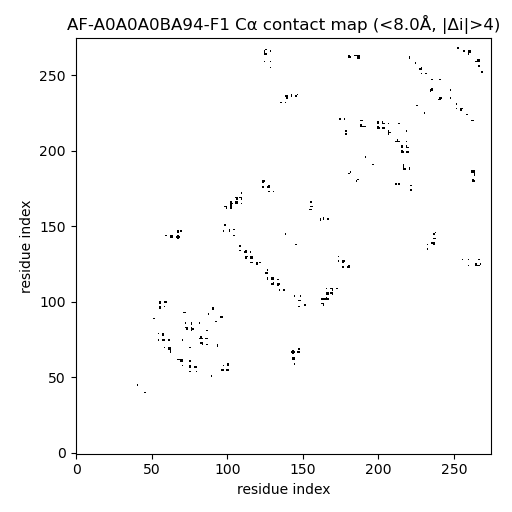855 N N . PHE A 1 243 ? -12.817 16.772 -9.310 1.00 92.62 243 PHE A N 1
ATOM 1856 C CA . PHE A 1 243 ? -13.133 18.039 -9.978 1.00 92.62 243 PHE A CA 1
ATOM 1857 C C . PHE A 1 243 ? -12.622 18.094 -11.426 1.00 92.62 243 PHE A C 1
ATOM 1859 O O . PHE A 1 243 ? -13.102 18.909 -12.209 1.00 92.62 243 PHE A O 1
ATOM 1866 N N . MET A 1 244 ? -11.627 17.267 -11.760 1.00 94.19 244 MET A N 1
ATOM 1867 C CA . MET A 1 244 ? -10.917 17.296 -13.040 1.00 94.19 244 MET A CA 1
ATOM 1868 C C . MET A 1 244 ? -11.303 16.118 -13.936 1.00 94.19 244 MET A C 1
ATOM 1870 O O . MET A 1 244 ? -11.410 16.286 -15.148 1.00 94.19 244 MET A O 1
ATOM 1874 N N . PHE A 1 245 ? -11.538 14.943 -13.349 1.00 93.38 245 PHE A N 1
ATOM 1875 C CA . PHE A 1 245 ? -11.791 13.708 -14.082 1.00 93.38 245 PHE A CA 1
ATOM 1876 C C . PHE A 1 245 ? -13.109 13.061 -13.657 1.00 93.38 245 PHE A C 1
ATOM 1878 O O . PHE A 1 245 ? -13.398 12.930 -12.468 1.00 93.38 245 PHE A O 1
ATOM 1885 N N . THR A 1 246 ? -13.888 12.608 -14.642 1.00 91.38 246 THR A N 1
ATOM 1886 C CA . THR A 1 246 ? -15.031 11.704 -14.417 1.00 91.38 246 THR A CA 1
ATOM 1887 C C . THR A 1 246 ? -14.571 10.253 -14.260 1.00 91.38 246 THR A C 1
ATOM 1889 O O . THR A 1 246 ? -15.164 9.508 -13.490 1.00 91.38 246 THR A O 1
ATOM 1892 N N . ASP A 1 247 ? -13.493 9.883 -14.953 1.00 93.06 247 ASP A N 1
ATOM 1893 C CA . ASP A 1 247 ? -12.778 8.615 -14.822 1.00 93.06 247 ASP A CA 1
ATOM 1894 C C . ASP A 1 247 ? -11.270 8.907 -14.884 1.00 93.06 247 ASP A C 1
ATOM 1896 O O . ASP A 1 247 ? -10.780 9.469 -15.866 1.00 93.06 247 ASP A O 1
ATOM 1900 N N . VAL A 1 248 ? -10.545 8.581 -13.812 1.00 96.12 248 VAL A N 1
ATOM 1901 C CA . VAL A 1 248 ? -9.088 8.779 -13.711 1.00 96.12 248 VAL A CA 1
ATOM 1902 C C . VAL A 1 248 ? -8.325 7.604 -14.340 1.00 96.12 248 VAL A C 1
ATOM 1904 O O . VAL A 1 248 ? -7.139 7.738 -14.637 1.00 96.12 248 VAL A O 1
ATOM 1907 N N . GLY A 1 249 ? -8.987 6.476 -14.625 1.00 95.88 249 GLY A N 1
ATOM 1908 C CA . GLY A 1 249 ? -8.379 5.265 -15.181 1.00 95.88 249 GLY A CA 1
ATOM 1909 C C . GLY A 1 249 ? -7.498 5.507 -16.411 1.00 95.88 249 GLY A C 1
ATOM 1910 O O . GLY A 1 249 ? -6.331 5.117 -16.383 1.00 95.88 249 GLY A O 1
ATOM 1911 N N . PRO A 1 250 ? -7.979 6.199 -17.461 1.00 95.88 250 PRO A N 1
ATOM 1912 C CA . PRO A 1 250 ? -7.167 6.501 -18.639 1.00 95.88 250 PRO A CA 1
ATOM 1913 C C . PRO A 1 250 ? -5.933 7.359 -18.334 1.00 95.88 250 PRO A C 1
ATOM 1915 O O . PRO A 1 250 ? -4.879 7.152 -18.932 1.00 95.88 250 PRO A O 1
ATOM 1918 N N . TYR A 1 251 ? -6.046 8.308 -17.398 1.00 96.25 251 TYR A N 1
ATOM 1919 C CA . TYR A 1 251 ? -4.917 9.134 -16.968 1.00 96.25 251 TYR A CA 1
ATOM 1920 C C . TYR A 1 251 ? -3.879 8.291 -16.217 1.00 96.25 251 TYR A C 1
ATOM 1922 O O . TYR A 1 251 ? -2.693 8.348 -16.533 1.00 96.25 251 TYR A O 1
ATOM 1930 N N . PHE A 1 252 ? -4.325 7.448 -15.283 1.00 97.50 252 PHE A N 1
ATOM 1931 C CA . PHE A 1 252 ? -3.449 6.534 -14.556 1.00 97.50 252 PHE A CA 1
ATOM 1932 C C . PHE A 1 252 ? -2.720 5.557 -15.487 1.00 97.50 252 PHE A C 1
ATOM 1934 O O . PHE A 1 252 ? -1.516 5.368 -15.351 1.00 97.50 252 PHE A O 1
ATOM 1941 N N . GLU A 1 253 ? -3.420 4.955 -16.451 1.00 97.69 253 GLU A N 1
ATOM 1942 C CA . GLU A 1 253 ? -2.808 4.021 -17.404 1.00 97.69 253 GLU A CA 1
ATOM 1943 C C . GLU A 1 253 ? -1.779 4.714 -18.313 1.00 97.69 253 GLU A C 1
ATOM 1945 O O . GLU A 1 253 ? -0.743 4.126 -18.617 1.00 97.69 253 GLU A O 1
ATOM 1950 N N . ALA A 1 254 ? -1.995 5.982 -18.683 1.00 97.00 254 ALA A N 1
ATOM 1951 C CA . ALA A 1 254 ? -1.000 6.767 -19.414 1.00 97.00 254 ALA A CA 1
ATOM 1952 C C . ALA A 1 254 ? 0.261 7.051 -18.572 1.00 97.00 254 ALA A C 1
ATOM 1954 O O . ALA A 1 254 ? 1.379 6.992 -19.091 1.00 97.00 254 ALA A O 1
ATOM 1955 N N . GLU A 1 255 ? 0.107 7.333 -17.274 1.00 97.75 255 GLU A N 1
ATOM 1956 C CA . GLU A 1 255 ? 1.236 7.495 -16.347 1.00 97.75 255 GLU A CA 1
ATOM 1957 C C . GLU A 1 255 ? 1.977 6.165 -16.123 1.00 97.75 255 GLU A C 1
ATOM 1959 O O . GLU A 1 255 ? 3.210 6.125 -16.181 1.00 97.75 255 GLU A O 1
ATOM 1964 N N . LEU A 1 256 ? 1.240 5.062 -15.948 1.00 98.19 256 LEU A N 1
ATOM 1965 C CA . LEU A 1 256 ? 1.795 3.713 -15.824 1.00 98.19 256 LEU A CA 1
ATOM 1966 C C . LEU A 1 256 ? 2.573 3.308 -17.075 1.00 98.19 256 LEU A C 1
ATOM 1968 O O . LEU A 1 256 ? 3.675 2.779 -16.961 1.00 98.19 256 LEU A O 1
ATOM 1972 N N . GLU A 1 257 ? 2.046 3.589 -18.265 1.00 97.88 257 GLU A N 1
ATOM 1973 C CA . GLU A 1 257 ? 2.735 3.317 -19.523 1.00 97.88 257 GLU A CA 1
ATOM 1974 C C . GLU A 1 257 ? 4.064 4.081 -19.618 1.00 97.88 257 GLU A C 1
ATOM 1976 O O . GLU A 1 257 ? 5.086 3.506 -20.002 1.00 97.88 257 GLU A O 1
ATOM 1981 N N . GLN A 1 258 ? 4.089 5.363 -19.242 1.00 96.44 258 GLN A N 1
ATOM 1982 C CA . GLN A 1 258 ? 5.327 6.147 -19.241 1.00 96.44 258 GLN A CA 1
ATOM 1983 C C . GLN A 1 258 ? 6.366 5.583 -18.270 1.00 96.44 258 GLN A C 1
ATOM 1985 O O . GLN A 1 258 ? 7.541 5.467 -18.629 1.00 96.44 258 GLN A O 1
ATOM 1990 N N . VAL A 1 259 ? 5.940 5.215 -17.059 1.00 96.81 259 VAL A N 1
ATOM 1991 C CA . VAL A 1 259 ? 6.824 4.608 -16.059 1.00 96.81 259 VAL A CA 1
ATOM 1992 C C . VAL A 1 259 ? 7.330 3.250 -16.539 1.00 96.81 259 VAL A C 1
ATOM 1994 O O . VAL A 1 259 ? 8.539 3.028 -16.527 1.00 96.81 259 VAL A O 1
ATOM 1997 N N . ALA A 1 260 ? 6.454 2.389 -17.062 1.00 96.75 260 ALA A N 1
ATOM 1998 C CA . ALA A 1 260 ? 6.815 1.080 -17.602 1.00 96.75 260 ALA A CA 1
ATOM 1999 C C . ALA A 1 260 ? 7.914 1.194 -18.669 1.00 96.75 260 ALA A C 1
ATOM 2001 O O . ALA A 1 260 ? 8.939 0.517 -18.582 1.00 96.75 260 ALA A O 1
ATOM 2002 N N . ARG A 1 261 ? 7.768 2.130 -19.618 1.00 94.69 261 ARG A N 1
ATOM 2003 C CA . ARG A 1 261 ? 8.803 2.387 -20.631 1.00 94.69 261 ARG A CA 1
ATOM 2004 C C . ARG A 1 261 ? 10.132 2.833 -20.015 1.00 94.69 261 ARG A C 1
ATOM 2006 O O . ARG A 1 261 ? 11.177 2.399 -20.491 1.00 94.69 261 ARG A O 1
ATOM 2013 N N . SER A 1 262 ? 10.112 3.669 -18.971 1.00 93.56 262 SER A N 1
ATOM 2014 C CA . SER A 1 262 ? 11.349 4.130 -18.315 1.00 93.56 262 SER A CA 1
ATOM 2015 C C . SER A 1 262 ? 12.116 3.025 -17.583 1.00 93.56 262 SER A C 1
ATOM 2017 O O . SER A 1 262 ? 13.328 3.138 -17.438 1.00 93.56 262 SER A O 1
ATOM 2019 N N . ILE A 1 263 ? 11.436 1.943 -17.191 1.00 95.31 263 ILE A N 1
ATOM 2020 C CA . ILE A 1 263 ? 12.035 0.785 -16.506 1.00 95.31 263 ILE A CA 1
ATOM 2021 C C . ILE A 1 263 ? 12.179 -0.436 -17.430 1.00 95.31 263 ILE A C 1
ATOM 2023 O O . ILE A 1 263 ? 12.347 -1.560 -16.968 1.00 95.31 263 ILE A O 1
ATOM 2027 N N . GLY A 1 264 ? 12.083 -0.237 -18.750 1.00 94.38 264 GLY A N 1
ATOM 2028 C CA . GLY A 1 264 ? 12.274 -1.302 -19.740 1.00 94.38 264 GLY A CA 1
ATOM 2029 C C . GLY A 1 264 ? 11.151 -2.346 -19.803 1.00 94.38 264 GLY A C 1
ATOM 2030 O O . GLY A 1 264 ? 11.345 -3.406 -20.399 1.00 94.38 264 GLY A O 1
ATOM 2031 N N . VAL A 1 265 ? 9.982 -2.059 -19.228 1.00 95.94 265 VAL A N 1
ATOM 2032 C CA . VAL A 1 265 ? 8.808 -2.939 -19.244 1.00 95.94 265 VAL A CA 1
ATOM 2033 C C . VAL A 1 265 ? 7.951 -2.657 -20.477 1.00 95.94 265 VAL A C 1
ATOM 2035 O O . VAL A 1 265 ? 7.573 -1.517 -20.756 1.00 95.94 265 VAL A O 1
ATOM 2038 N N . ALA A 1 266 ? 7.612 -3.716 -21.216 1.00 94.56 266 ALA A N 1
ATOM 2039 C CA . ALA A 1 266 ? 6.647 -3.634 -22.304 1.00 94.56 266 ALA A CA 1
ATOM 2040 C C . ALA A 1 266 ? 5.244 -3.408 -21.723 1.00 94.56 266 ALA A C 1
ATOM 2042 O O . ALA A 1 266 ? 4.702 -4.261 -21.024 1.00 94.56 266 ALA A O 1
ATOM 2043 N N . TYR A 1 267 ? 4.660 -2.244 -22.003 1.00 95.88 267 TYR A N 1
ATOM 2044 C CA . TYR A 1 267 ? 3.316 -1.927 -21.542 1.00 95.88 267 TYR A CA 1
ATOM 2045 C C . TYR A 1 267 ? 2.269 -2.762 -22.287 1.00 95.88 267 TYR A C 1
ATOM 2047 O O . TYR A 1 267 ? 2.243 -2.800 -23.518 1.00 95.88 267 TYR A O 1
ATOM 2055 N N . ALA A 1 268 ? 1.375 -3.387 -21.525 1.00 93.00 268 ALA A N 1
ATOM 2056 C CA . ALA A 1 268 ? 0.175 -4.035 -22.031 1.00 93.00 268 ALA A CA 1
ATOM 2057 C C . ALA A 1 268 ? -1.051 -3.340 -21.421 1.00 93.00 268 ALA A C 1
ATOM 2059 O O . ALA A 1 268 ? -1.132 -3.282 -20.187 1.00 93.00 268 ALA A O 1
ATOM 2060 N N . PRO A 1 269 ? -1.994 -2.815 -22.227 1.00 89.44 269 PRO A N 1
ATOM 2061 C CA . PRO A 1 269 ? -3.203 -2.187 -21.704 1.00 89.44 269 PRO A CA 1
ATOM 2062 C C . PRO A 1 269 ? -4.038 -3.195 -20.901 1.00 89.44 269 PRO A C 1
ATOM 2064 O O . PRO A 1 269 ? -3.952 -4.401 -21.156 1.00 89.44 269 PRO A O 1
ATOM 2067 N N . PRO A 1 270 ? -4.844 -2.733 -19.929 1.00 85.94 270 PRO A N 1
ATOM 2068 C CA . PRO A 1 270 ? -5.740 -3.624 -19.210 1.00 85.94 270 PRO A CA 1
ATOM 2069 C C . PRO A 1 270 ? -6.697 -4.293 -20.204 1.00 85.94 270 PRO A C 1
ATOM 2071 O O . PRO A 1 270 ? -7.144 -3.666 -21.169 1.00 85.94 270 PRO A O 1
ATOM 2074 N N . ALA A 1 271 ? -7.013 -5.572 -19.978 1.00 76.69 271 ALA A N 1
ATOM 2075 C CA . ALA A 1 271 ? -8.060 -6.236 -20.744 1.00 76.69 271 ALA A CA 1
ATOM 2076 C C . ALA A 1 271 ? -9.339 -5.399 -20.621 1.00 76.69 271 ALA A C 1
ATOM 2078 O O . ALA A 1 271 ? -9.711 -5.018 -19.509 1.00 76.69 271 ALA A O 1
ATOM 2079 N N . ALA A 1 272 ? -9.971 -5.069 -21.752 1.00 62.53 272 ALA A N 1
ATOM 2080 C CA . ALA A 1 272 ? -11.201 -4.289 -21.742 1.00 62.53 272 ALA A CA 1
ATOM 2081 C C . ALA A 1 272 ? -12.193 -4.957 -20.783 1.00 62.53 272 ALA A C 1
ATOM 2083 O O . ALA A 1 272 ? -12.468 -6.153 -20.921 1.00 62.53 272 ALA A O 1
ATOM 2084 N N . ALA A 1 273 ? -12.681 -4.200 -19.797 1.00 47.59 273 ALA A N 1
ATOM 2085 C CA . ALA A 1 273 ? -13.727 -4.676 -18.911 1.00 47.59 273 ALA A CA 1
ATOM 2086 C C . ALA A 1 273 ? -14.903 -5.102 -19.796 1.00 47.59 273 ALA A C 1
ATOM 2088 O O . ALA A 1 273 ? -15.456 -4.288 -20.536 1.00 47.59 273 ALA A O 1
ATOM 2089 N N . GLN A 1 274 ? -15.223 -6.395 -19.789 1.00 32.25 274 GLN A N 1
ATOM 2090 C CA . GLN A 1 274 ? -16.470 -6.872 -20.368 1.00 32.25 274 GLN A CA 1
ATOM 2091 C C . GLN A 1 274 ? -17.565 -6.277 -19.482 1.00 32.25 274 GLN A C 1
ATOM 2093 O O . GLN A 1 274 ? -17.668 -6.651 -18.314 1.00 32.25 274 GLN A O 1
ATOM 2098 N N . GLY A 1 275 ? -18.227 -5.242 -20.003 1.00 33.59 275 GLY A N 1
ATOM 2099 C CA . GLY A 1 275 ? -19.273 -4.496 -19.306 1.00 33.59 275 GLY A CA 1
ATOM 2100 C C . GLY A 1 275 ? -20.512 -5.321 -19.004 1.00 33.59 275 GLY A C 1
ATOM 2101 O O . GLY A 1 275 ? -20.687 -6.395 -19.625 1.00 33.59 275 GLY A O 1
#

Solvent-accessible surface area (backbone atoms only — not comparable to full-atom values): 16591 Å² total; per-residue (Å²): 132,87,80,88,86,82,84,90,82,91,86,89,87,90,86,90,88,88,86,90,82,88,80,92,76,82,88,72,90,76,80,79,76,80,71,83,74,80,80,77,77,53,71,68,59,53,53,48,53,52,50,55,50,52,51,40,53,47,39,50,52,44,17,52,76,52,72,42,44,80,62,45,64,62,57,46,17,59,76,70,76,46,50,57,78,62,50,51,78,78,29,92,43,68,64,56,43,51,51,54,41,39,26,53,49,28,42,51,53,36,50,58,25,55,62,55,32,68,84,41,66,89,41,55,46,57,27,49,56,41,35,56,51,43,50,43,50,52,34,60,77,34,36,30,62,46,51,51,62,63,68,55,76,78,57,71,84,71,50,100,82,64,71,39,61,31,42,50,51,40,56,43,53,58,50,51,49,50,49,50,41,42,74,76,50,73,48,82,64,67,90,72,60,73,73,60,46,69,55,31,60,58,54,47,52,52,34,49,77,72,72,47,90,69,59,53,50,53,53,49,50,50,53,51,47,48,54,54,54,51,49,51,44,52,36,49,39,71,51,71,42,61,89,80,35,97,68,57,62,69,59,52,51,54,52,49,42,54,45,28,54,58,62,63,25,78,74,74,80,78,78,77,78,84,125

Organism: NCBI:txid1408250

Foldseek 3Di:
DDDDDDDDDDDDDDDDDDDDDDDDDDDDDPPPPPDPPPDDDDPVVVVLVVVLVLLLVLQLVVLVVVVQDGDDLCNSCVVVVHDSVRCCVNAVDSLRSLLVSLLVVLLVLLVQLVVQQVVPPPQLLVSLLSSLVSSLVVLQVRLSSVSSNVVNPPQLPDDPPSPSVSSVSSVVVNVVSLLVLCVVPNFDFDDDDDPRLVCLVVLVVVCVVVVHDDPSRSSVLSVVLCCQLVVLSNCVSNVVCVVPDPDCLVVSLVSVCVSCVRSVRDDDDPDPPPD

Mean predicted aligned error: 11.51 Å

Radius of gyration: 29.04 Å; Cα contacts (8 Å, |Δi|>4): 194; chains: 1; bounding box: 92×67×53 Å